Protein 4Z9E (pdb70)

Sequence (340 aa):
NIIFVGKKPTMNYVLAVVTQFNNNANKIIIKARGKTISKAVDVAEITRHKFIPDAKYEEIRLDTETLQGERGSSNVSSIEITLSRNIIFVGKKPTMNYVLAVVTQFNNNANKIIIKARGKTISKAVDVAEITRHKFIPDAKYEEIRLDTETLQGERGSSNVSSIEITLSRNIIFVGKKPTMNYVLAVVTQFNNNANKIIIKARGKTISKAVDVAEITRHKFIPDAKYEEIRLDTETLQGERGSSNVSSIEITLSRNIIFVGKKPTMNYVLAVVTQFNNNANKIIIKARGKTISKAVDVAEITRHKFIPDAKYEEIRLDTETLQGERGSSNVSSIEITLSR

B-factor: mean 61.55, std 16.41, range [33.67, 123.19]

CATH classification: 3.30.110.20

Radius of gyration: 23.48 Å; Cα contacts (8 Å, |Δi|>4): 668; chains: 4; bounding box: 51×62×62 Å

Secondary structure (DSSP, 8-state):
-EEE--SS-HHHHHHHHHHHHTTT-SEEEEEEEGGGHHHHHHHHHHIIIII-TT-EEEEEEEEEE----STT---EEEEEEEEE-/-EEE--SS-HHHHHHHHHHHHHTT-SEEEEEEEGGGHHHHHHHHHHIIIII-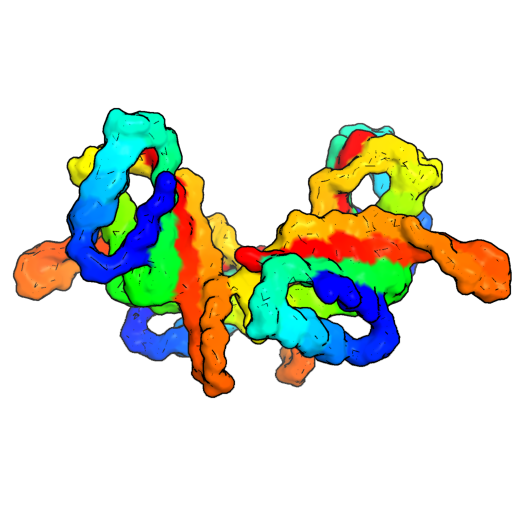TT-EEEEEEEEEEEEE-SSSEEEEEEEEEEEE-/-EEE--SS-HHHHHHHHHHHHHTT-SEEEEEEEGGGHHHHHHHHHHIIIII-TT-EEEEEEEEEEEEE-SSSEEEEEEEEEEEE-/-EEE--SS-HHHHHHHHHHHHHTT-SEEEEEEEGGGHHHHHHHHHHIIIII-TT-EEEEEEEEEE-----TT---EEEEEEEEE-

Structure (mmCIF, N/CA/C/O backbone):
data_4Z9E
#
_entry.id   4Z9E
#
_cell.length_a   80.263
_cell.length_b   84.248
_cell.length_c   84.333
_cell.angle_alpha   90.00
_cell.angle_beta   90.00
_cell.angle_gamma   90.00
#
_symmetry.space_group_name_H-M   'P 21 21 21'
#
loop_
_entity.id
_entity.type
_entity.pdbx_description
1 polymer 'DNA/RNA-binding protein Alba'
2 water water
#
loop_
_atom_site.group_PDB
_atom_site.id
_atom_site.type_symbol
_atom_site.label_atom_id
_atom_site.label_alt_id
_atom_site.label_comp_id
_atom_site.label_asym_id
_atom_site.label_entity_id
_atom_site.label_seq_id
_atom_site.pdbx_PDB_ins_code
_atom_site.Cartn_x
_atom_site.Cartn_y
_atom_site.Cartn_z
_atom_site.occupancy
_atom_site.B_iso_or_equiv
_atom_site.auth_seq_id
_atom_site.auth_comp_id
_atom_site.auth_asym_id
_atom_site.auth_atom_id
_atom_site.pdbx_PDB_model_num
ATOM 1 N N . ASN A 1 5 ? -38.008 9.017 -16.265 1.00 92.65 5 ASN A N 1
ATOM 2 C CA . ASN A 1 5 ? -36.595 9.552 -16.303 1.00 100.09 5 ASN A CA 1
ATOM 3 C C . ASN A 1 5 ? -35.686 8.930 -15.207 1.00 95.40 5 ASN A C 1
ATOM 4 O O . ASN A 1 5 ? -34.503 9.313 -15.010 1.00 80.51 5 ASN A O 1
ATOM 9 N N . ILE A 1 6 ? -36.260 7.952 -14.510 1.00 81.96 6 ILE A N 1
ATOM 10 C CA . ILE A 1 6 ? -35.583 7.290 -13.423 1.00 72.90 6 ILE A CA 1
ATOM 11 C C . ILE A 1 6 ? -35.335 5.834 -13.781 1.00 75.12 6 ILE A C 1
ATOM 12 O O . ILE A 1 6 ? -36.228 5.134 -14.261 1.00 77.13 6 ILE A O 1
ATOM 17 N N . ILE A 1 7 ? -34.100 5.394 -13.563 1.00 68.25 7 ILE A N 1
ATOM 18 C CA . ILE A 1 7 ? -33.719 4.031 -13.865 1.00 60.26 7 ILE A CA 1
ATOM 19 C C . ILE A 1 7 ? -33.475 3.274 -12.560 1.00 59.90 7 ILE A C 1
ATOM 20 O O . ILE A 1 7 ? -32.506 3.542 -11.846 1.00 56.48 7 ILE A O 1
ATOM 25 N N . PHE A 1 8 ? -34.390 2.359 -12.233 1.00 55.04 8 PHE A N 1
ATOM 26 C CA . PHE A 1 8 ? -34.229 1.511 -11.061 1.00 55.18 8 PHE A CA 1
ATOM 27 C C . PHE A 1 8 ? -33.347 0.334 -11.411 1.00 58.39 8 PHE A C 1
ATOM 28 O O . PHE A 1 8 ? -33.746 -0.545 -12.172 1.00 60.54 8 PHE A O 1
ATOM 36 N N . VAL A 1 9 ? -32.148 0.300 -10.842 1.00 54.41 9 VAL A N 1
ATOM 37 C CA . VAL A 1 9 ? -31.223 -0.746 -11.202 1.00 51.08 9 VAL A CA 1
ATOM 38 C C . VAL A 1 9 ? -31.511 -1.966 -10.376 1.00 53.73 9 VAL A C 1
ATOM 39 O O . VAL A 1 9 ? -31.407 -1.918 -9.173 1.00 56.81 9 VAL A O 1
ATOM 43 N N . GLY A 1 10 ? -31.872 -3.058 -11.047 1.00 63.88 10 GLY A N 1
ATOM 44 C CA . GLY A 1 10 ? -32.168 -4.333 -10.394 1.00 59.05 10 GLY A CA 1
ATOM 45 C C . GLY A 1 10 ? -31.314 -5.495 -10.885 1.00 67.62 10 GLY A C 1
ATOM 46 O O . GLY A 1 10 ? -30.075 -5.389 -10.979 1.00 61.01 10 GLY A O 1
ATOM 47 N N . LYS A 1 11 ? -31.975 -6.606 -11.213 1.00 67.50 11 LYS A N 1
ATOM 48 C CA . LYS A 1 11 ? -31.267 -7.876 -11.415 1.00 68.37 11 LYS A CA 1
ATOM 49 C C . LYS A 1 11 ? -30.817 -8.193 -12.847 1.00 63.95 11 LYS A C 1
ATOM 50 O O . LYS A 1 11 ? -30.002 -9.096 -13.029 1.00 64.04 11 LYS A O 1
ATOM 56 N N . LYS A 1 12 ? -31.334 -7.461 -13.843 1.00 58.86 12 LYS A N 1
ATOM 57 C CA . LYS A 1 12 ? -30.911 -7.630 -15.249 1.00 61.69 12 LYS A CA 1
ATOM 58 C C . LYS A 1 12 ? -29.397 -7.389 -15.475 1.00 61.77 12 LYS A C 1
ATOM 59 O O . LYS A 1 12 ? -28.733 -6.759 -14.652 1.00 63.92 12 LYS A O 1
ATOM 65 N N . PRO A 1 13 ? -28.833 -7.922 -16.571 1.00 60.78 13 PRO A N 1
ATOM 66 C CA . PRO A 1 13 ? -27.434 -7.596 -16.841 1.00 58.79 13 PRO A CA 1
ATOM 67 C C . PRO A 1 13 ? -27.174 -6.104 -16.983 1.00 54.56 13 PRO A C 1
ATOM 68 O O . PRO A 1 13 ? -28.011 -5.358 -17.495 1.00 52.92 13 PRO A O 1
ATOM 72 N N . THR A 1 14 ? -26.007 -5.702 -16.498 1.00 49.10 14 THR A N 1
ATOM 73 C CA . THR A 1 14 ? -25.645 -4.311 -16.331 1.00 49.63 14 THR A CA 1
ATOM 74 C C . THR A 1 14 ? -25.879 -3.465 -17.594 1.00 49.83 14 THR A C 1
ATOM 75 O O . THR A 1 14 ? -26.350 -2.303 -17.504 1.00 46.42 14 THR A O 1
ATOM 79 N N . MET A 1 15 ? -25.580 -4.051 -18.757 1.00 47.87 15 MET A N 1
ATOM 80 C CA . MET A 1 15 ? -25.629 -3.311 -20.012 1.00 47.61 15 MET A CA 1
ATOM 81 C C . MET A 1 15 ? -27.049 -2.891 -20.380 1.00 49.02 15 MET A C 1
ATOM 82 O O . MET A 1 15 ? -27.225 -1.867 -21.024 1.00 50.64 15 MET A O 1
ATOM 87 N N . ASN A 1 16 ? -28.055 -3.651 -19.949 1.00 44.58 16 ASN A N 1
ATOM 88 C CA . ASN A 1 16 ? -29.450 -3.191 -20.083 1.00 52.67 16 ASN A CA 1
ATOM 89 C C . ASN A 1 16 ? -29.648 -1.814 -19.515 1.00 50.01 16 ASN A C 1
ATOM 90 O O . ASN A 1 16 ? -30.278 -0.955 -20.135 1.00 53.37 16 ASN A O 1
ATOM 95 N N . TYR A 1 17 ? -29.089 -1.603 -18.328 1.00 49.76 17 TYR A N 1
ATOM 96 C CA . TYR A 1 17 ? -29.266 -0.338 -17.655 1.00 48.56 17 TYR A CA 1
ATOM 97 C C . TYR A 1 17 ? -28.444 0.744 -18.324 1.00 49.04 17 TYR A C 1
ATOM 98 O O . TYR A 1 17 ? -28.880 1.888 -18.409 1.00 47.97 17 TYR A O 1
ATOM 107 N N . VAL A 1 18 ? -27.268 0.378 -18.838 1.00 52.29 18 VAL A N 1
ATOM 108 C CA . VAL A 1 18 ? -26.437 1.341 -19.548 1.00 48.11 18 VAL A CA 1
ATOM 109 C C . VAL A 1 18 ? -27.185 1.791 -20.808 1.00 51.37 18 VAL A C 1
ATOM 110 O O . VAL A 1 18 ? -27.177 2.973 -21.174 1.00 50.77 18 VAL A O 1
ATOM 114 N N . LEU A 1 19 ? -27.860 0.839 -21.447 1.00 52.19 19 LEU A N 1
ATOM 115 C CA . LEU A 1 19 ? -28.656 1.105 -22.635 1.00 50.63 19 LEU A CA 1
ATOM 116 C C . LEU A 1 19 ? -29.818 2.048 -22.345 1.00 54.01 19 LEU A C 1
ATOM 117 O O . LEU A 1 19 ? -30.045 3.015 -23.094 1.00 55.36 19 LEU A O 1
ATOM 122 N N . ALA A 1 20 ? -30.546 1.769 -21.263 1.00 49.55 20 ALA A N 1
ATOM 123 C CA . ALA A 1 20 ? -31.636 2.623 -20.817 1.00 46.39 20 ALA A CA 1
ATOM 124 C C . ALA A 1 20 ? -31.192 4.070 -20.621 1.00 51.83 20 ALA A C 1
ATOM 125 O O . ALA A 1 20 ? -31.901 5.009 -20.984 1.00 54.53 20 ALA A O 1
ATOM 127 N N . VAL A 1 21 ? -29.996 4.240 -20.061 1.00 55.64 21 VAL A N 1
ATOM 128 C CA . VAL A 1 21 ? -29.406 5.555 -19.821 1.00 49.39 21 VAL A CA 1
ATOM 129 C C . VAL A 1 21 ? -29.099 6.217 -21.160 1.00 54.42 21 VAL A C 1
ATOM 130 O O . VAL A 1 21 ? -29.483 7.366 -21.389 1.00 57.41 21 VAL A O 1
ATOM 134 N N . VAL A 1 22 ? -28.419 5.495 -22.055 1.00 59.80 22 VAL A N 1
ATOM 135 C CA . VAL A 1 22 ? -28.034 6.080 -23.345 1.00 58.05 22 VAL A CA 1
ATOM 136 C C . VAL A 1 22 ? -29.273 6.445 -24.168 1.00 54.77 22 VAL A C 1
ATOM 137 O O . VAL A 1 22 ? -29.410 7.566 -24.637 1.00 58.67 22 VAL A O 1
ATOM 141 N N . THR A 1 23 ? -30.183 5.497 -24.317 1.00 56.24 23 THR A N 1
ATOM 142 C CA . THR A 1 23 ? -31.464 5.762 -24.977 1.00 60.27 23 THR A CA 1
ATOM 143 C C . THR A 1 23 ? -32.075 7.089 -24.566 1.00 62.60 23 THR A C 1
ATOM 144 O O . THR A 1 23 ? -32.463 7.899 -25.412 1.00 66.32 23 THR A O 1
ATOM 148 N N . GLN A 1 24 ? -32.154 7.308 -23.260 1.00 63.99 24 GLN A N 1
ATOM 149 C CA . GLN A 1 24 ? -32.829 8.479 -22.747 1.00 64.58 24 GLN A CA 1
ATOM 150 C C . GLN A 1 24 ? -32.080 9.775 -22.973 1.00 64.44 24 GLN A C 1
ATOM 151 O O . GLN A 1 24 ? -32.712 10.801 -23.183 1.00 68.91 24 GLN A O 1
ATOM 157 N N . PHE A 1 25 ? -30.745 9.732 -22.972 1.00 67.28 25 PHE A N 1
ATOM 158 C CA . PHE A 1 25 ? -29.949 10.904 -23.374 1.00 67.10 25 PHE A CA 1
ATOM 159 C C . PHE A 1 25 ? -30.145 11.287 -24.848 1.00 69.44 25 PHE A C 1
ATOM 160 O O . PHE A 1 25 ? -30.095 12.462 -25.207 1.00 73.97 25 PHE A O 1
ATOM 168 N N . ASN A 1 26 ? -30.340 10.289 -25.701 1.00 68.10 26 ASN A N 1
ATOM 169 C CA . ASN A 1 26 ? -30.554 10.533 -27.128 1.00 77.64 26 ASN A CA 1
ATOM 170 C C . ASN A 1 26 ? -32.012 10.841 -27.510 1.00 76.56 26 ASN A C 1
ATOM 171 O O . ASN A 1 26 ? -32.356 10.875 -28.685 1.00 82.38 26 ASN A O 1
ATOM 176 N N . ASN A 1 27 ? -32.863 11.017 -26.503 1.00 80.55 27 ASN A N 1
ATOM 177 C CA . ASN A 1 27 ? -34.193 11.597 -26.663 1.00 77.05 27 ASN A CA 1
ATOM 178 C C . ASN A 1 27 ? -34.201 12.878 -25.876 1.00 83.47 27 ASN A C 1
ATOM 179 O O . ASN A 1 27 ? -35.238 13.287 -25.346 1.00 82.40 27 ASN A O 1
ATOM 184 N N . ASN A 1 28 ? -33.006 13.467 -25.777 1.00 87.65 28 ASN A N 1
ATOM 185 C CA . ASN A 1 28 ? -32.740 14.717 -25.060 1.00 92.12 28 ASN A CA 1
ATOM 186 C C . ASN A 1 28 ? -33.502 14.958 -23.732 1.00 96.03 28 ASN A C 1
ATOM 187 O O . ASN A 1 28 ? -34.197 15.968 -23.555 1.00 96.42 28 ASN A O 1
ATOM 192 N N . ALA A 1 29 ? -33.380 13.999 -22.812 1.00 89.25 29 ALA A N 1
ATOM 193 C CA . ALA A 1 29 ? -33.500 14.316 -21.396 1.00 78.95 29 ALA A CA 1
ATOM 194 C C . ALA A 1 29 ? -32.197 15.030 -21.046 1.00 74.62 29 ALA A C 1
ATOM 195 O O . ALA A 1 29 ? -31.142 14.724 -21.619 1.00 69.48 29 ALA A O 1
ATOM 197 N N . ASN A 1 30 ? -32.256 15.997 -20.140 1.00 73.77 30 ASN A N 1
ATOM 198 C CA . ASN A 1 30 ? -31.027 16.671 -19.737 1.00 77.84 30 ASN A CA 1
ATOM 199 C C . ASN A 1 30 ? -30.389 16.025 -18.493 1.00 72.24 30 ASN A C 1
ATOM 200 O O . ASN A 1 30 ? -29.170 16.038 -18.357 1.00 66.82 30 ASN A O 1
ATOM 205 N N . LYS A 1 31 ? -31.236 15.441 -17.633 1.00 73.32 31 LYS A N 1
ATOM 206 C CA . LYS A 1 31 ? -30.859 14.753 -16.393 1.00 69.09 31 LYS A CA 1
ATOM 207 C C . LYS A 1 31 ? -31.320 13.303 -16.437 1.00 70.49 31 LYS A C 1
ATOM 208 O O . LYS A 1 31 ? -32.431 13.025 -16.875 1.00 78.19 31 LYS A O 1
ATOM 214 N N . ILE A 1 32 ? -30.477 12.385 -15.970 1.00 67.46 32 ILE A N 1
ATOM 215 C CA . ILE A 1 32 ? -30.902 11.017 -15.688 1.00 63.01 32 ILE A CA 1
ATOM 216 C C . ILE A 1 32 ? -30.558 10.650 -14.241 1.00 62.82 32 ILE A C 1
ATOM 217 O O . ILE A 1 32 ? -29.494 11.030 -13.729 1.00 54.82 32 ILE A O 1
ATOM 222 N N . ILE A 1 33 ? -31.499 9.953 -13.597 1.00 57.48 33 ILE A N 1
ATOM 223 C CA . ILE A 1 33 ? -31.371 9.476 -12.240 1.00 55.65 33 ILE A CA 1
ATOM 224 C C . ILE A 1 33 ? -31.225 7.963 -12.238 1.00 56.79 33 ILE A C 1
ATOM 225 O O . ILE A 1 33 ? -32.108 7.239 -12.704 1.00 58.07 33 ILE A O 1
ATOM 230 N N . ILE A 1 34 ? -30.139 7.480 -11.659 1.00 53.78 34 ILE A N 1
ATOM 231 C CA . ILE A 1 34 ? -29.990 6.056 -11.435 1.00 53.79 34 ILE A CA 1
ATOM 232 C C . ILE A 1 34 ? -30.183 5.786 -9.941 1.00 55.11 34 ILE A C 1
ATOM 233 O O . ILE A 1 34 ? -29.583 6.465 -9.100 1.00 57.91 34 ILE A O 1
ATOM 238 N N . LYS A 1 35 ? -30.987 4.780 -9.620 1.00 52.10 35 LYS A N 1
ATOM 239 C CA . LYS A 1 35 ? -31.373 4.486 -8.243 1.00 52.07 35 LYS A CA 1
ATOM 240 C C . LYS A 1 35 ? -31.231 3.001 -7.951 1.00 49.21 35 LYS A C 1
ATOM 241 O O . LYS A 1 35 ? -31.645 2.181 -8.749 1.00 51.73 35 LYS A O 1
ATOM 247 N N . ALA A 1 36 ? -30.640 2.658 -6.805 1.00 48.23 36 ALA A N 1
ATOM 248 C CA . ALA A 1 36 ? -30.511 1.273 -6.380 1.00 43.98 36 ALA A CA 1
ATOM 249 C C . ALA A 1 36 ? -30.482 1.142 -4.853 1.00 46.21 36 ALA A C 1
ATOM 250 O O . ALA A 1 36 ? -30.166 2.101 -4.154 1.00 45.59 36 ALA A O 1
ATOM 252 N N . ARG A 1 37 ? -30.747 -0.066 -4.357 1.00 44.44 37 ARG A N 1
ATOM 253 C CA . ARG A 1 37 ? -30.811 -0.371 -2.940 1.00 47.15 37 ARG A CA 1
ATOM 254 C C . ARG A 1 37 ? -30.014 -1.635 -2.639 1.00 44.28 37 ARG A C 1
ATOM 255 O O . ARG A 1 37 ? -29.963 -2.563 -3.455 1.00 39.46 37 ARG A O 1
ATOM 263 N N . GLY A 1 38 ? -29.445 -1.689 -1.435 1.00 44.98 38 GLY A N 1
ATOM 264 C CA . GLY A 1 38 ? -28.779 -2.886 -0.952 1.00 45.39 38 GLY A CA 1
ATOM 265 C C . GLY A 1 38 ? -27.563 -3.287 -1.774 1.00 45.40 38 GLY A C 1
ATOM 266 O O . GLY A 1 38 ? -26.738 -2.460 -2.117 1.00 43.94 38 GLY A O 1
ATOM 267 N N . LYS A 1 39 ? -27.468 -4.576 -2.065 1.00 48.92 39 LYS A N 1
ATOM 268 C CA . LYS A 1 39 ? -26.376 -5.152 -2.814 1.00 51.12 39 LYS A CA 1
ATOM 269 C C . LYS A 1 39 ? -26.153 -4.447 -4.152 1.00 51.64 39 LYS A C 1
ATOM 270 O O . LYS A 1 39 ? -25.007 -4.168 -4.517 1.00 52.82 39 LYS A O 1
ATOM 276 N N . THR A 1 40 ? -27.234 -4.090 -4.840 1.00 49.56 40 THR A N 1
ATOM 277 C CA . THR A 1 40 ? -27.132 -3.550 -6.191 1.00 51.87 40 THR A CA 1
ATOM 278 C C . THR A 1 40 ? -26.595 -2.123 -6.287 1.00 50.64 40 THR A C 1
ATOM 279 O O . THR A 1 40 ? -26.361 -1.616 -7.388 1.00 51.79 40 THR A O 1
ATOM 283 N N . ILE A 1 41 ? -26.379 -1.475 -5.145 1.00 50.96 41 ILE A N 1
ATOM 284 C CA . ILE A 1 41 ? -25.628 -0.215 -5.118 1.00 45.40 41 ILE A CA 1
ATOM 285 C C . ILE A 1 41 ? -24.284 -0.326 -5.875 1.00 49.14 41 ILE A C 1
ATOM 286 O O . ILE A 1 41 ? -23.881 0.613 -6.576 1.00 52.50 41 ILE A O 1
ATOM 291 N N . SER A 1 42 ? -23.616 -1.475 -5.770 1.00 44.79 42 SER A N 1
ATOM 292 C CA . SER A 1 42 ? -22.427 -1.742 -6.569 1.00 47.77 42 SER A CA 1
ATOM 293 C C . SER A 1 42 ? -22.708 -1.657 -8.061 1.00 48.56 42 SER A C 1
ATOM 294 O O . SER A 1 42 ? -21.948 -1.065 -8.832 1.00 49.56 42 SER A O 1
ATOM 297 N N . LYS A 1 43 ? -23.782 -2.306 -8.472 1.00 46.74 43 LYS A N 1
ATOM 298 C CA . LYS A 1 43 ? -24.131 -2.345 -9.871 1.00 49.93 43 LYS A CA 1
ATOM 299 C C . LYS A 1 43 ? -24.548 -0.959 -10.398 1.00 49.62 43 LYS A C 1
ATOM 300 O O . LYS A 1 43 ? -24.225 -0.608 -11.527 1.00 49.78 43 LYS A O 1
ATOM 306 N N . ALA A 1 44 ? -25.258 -0.170 -9.598 1.00 46.47 44 ALA A N 1
ATOM 307 C CA . ALA A 1 44 ? -25.617 1.179 -10.024 1.00 43.20 44 ALA A CA 1
ATOM 308 C C . ALA A 1 44 ? -24.368 2.011 -10.318 1.00 41.00 44 ALA A C 1
ATOM 309 O O . ALA A 1 44 ? -24.341 2.770 -11.280 1.00 42.62 44 ALA A O 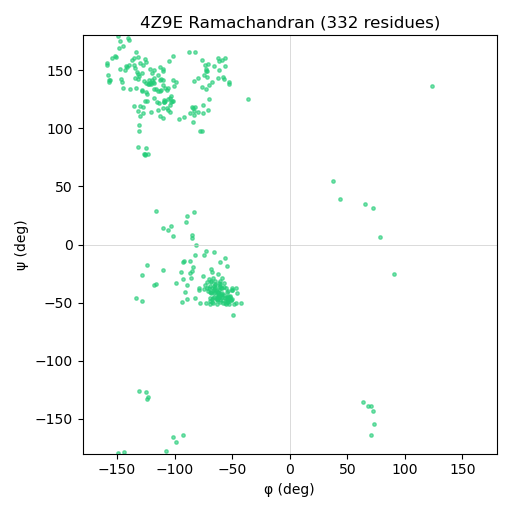1
ATOM 311 N N . VAL A 1 45 ? -23.357 1.902 -9.467 1.00 43.04 45 VAL A N 1
ATOM 312 C CA . VAL A 1 45 ? -22.077 2.595 -9.688 1.00 42.26 45 VAL A CA 1
ATOM 313 C C . VAL A 1 45 ? -21.430 2.130 -10.987 1.00 40.19 45 VAL A C 1
ATOM 314 O O . VAL A 1 45 ? -21.047 2.965 -11.801 1.00 44.78 45 VAL A O 1
ATOM 318 N N . ASP A 1 46 ? -21.338 0.816 -11.192 1.00 38.86 46 ASP A N 1
ATOM 319 C CA . ASP A 1 46 ? -20.928 0.255 -12.492 1.00 44.54 46 ASP A CA 1
ATOM 320 C C . ASP A 1 46 ? -21.670 0.866 -13.694 1.00 47.10 46 ASP A C 1
ATOM 321 O O . ASP A 1 46 ? -21.025 1.285 -14.679 1.00 50.33 46 ASP A O 1
ATOM 326 N N . VAL A 1 47 ? -23.010 0.893 -13.632 1.00 45.09 47 VAL A N 1
ATOM 327 C CA . VAL A 1 47 ? -23.815 1.416 -14.727 1.00 43.24 47 VAL A CA 1
ATOM 328 C C . VAL A 1 47 ? -23.368 2.813 -15.075 1.00 43.62 47 VAL A C 1
ATOM 329 O O . VAL A 1 47 ? -23.126 3.108 -16.233 1.00 50.69 47 VAL A O 1
ATOM 333 N N . ALA A 1 48 ? -23.233 3.663 -14.070 1.00 45.36 48 ALA A N 1
ATOM 334 C CA . ALA A 1 48 ? -22.815 5.047 -14.306 1.00 49.09 48 ALA A CA 1
ATOM 335 C C . ALA A 1 48 ? -21.382 5.158 -14.773 1.00 50.27 48 ALA A C 1
ATOM 336 O O . ALA A 1 48 ? -21.049 6.078 -15.503 1.00 54.05 48 ALA A O 1
ATOM 338 N N . GLU A 1 49 ? -20.520 4.263 -14.324 1.00 47.51 49 GLU A N 1
ATOM 339 C CA . GLU A 1 49 ? -19.119 4.382 -14.697 1.00 52.59 49 GLU A CA 1
ATOM 340 C C . GLU A 1 49 ? -18.860 3.873 -16.113 1.00 53.31 49 GLU A C 1
ATOM 341 O O . GLU A 1 49 ? -18.087 4.461 -16.860 1.00 52.66 49 GLU A O 1
ATOM 347 N N . ILE A 1 50 ? -19.544 2.806 -16.491 1.00 50.20 50 ILE A N 1
ATOM 348 C CA . ILE A 1 50 ? -19.434 2.294 -17.848 1.00 53.75 50 ILE A CA 1
ATOM 349 C C . ILE A 1 50 ? -19.957 3.333 -18.822 1.00 53.40 50 ILE A C 1
ATOM 350 O O . ILE A 1 50 ? -19.338 3.620 -19.860 1.00 52.94 50 ILE A O 1
ATOM 355 N N . THR A 1 51 ? -21.095 3.902 -18.460 1.00 47.83 51 THR A N 1
ATOM 356 C CA . THR A 1 51 ? -21.741 4.893 -19.288 1.00 52.39 51 THR A CA 1
ATOM 357 C C . THR A 1 51 ? -20.785 6.030 -19.626 1.00 51.96 51 THR A C 1
ATOM 358 O O . THR A 1 51 ? -20.657 6.415 -20.770 1.00 58.25 51 THR A O 1
ATOM 362 N N . ARG A 1 52 ? -20.117 6.580 -18.632 1.00 57.20 52 ARG A N 1
ATOM 363 C CA . ARG A 1 52 ? -19.270 7.747 -18.890 1.00 60.72 52 ARG A CA 1
ATOM 364 C C . ARG A 1 52 ? -17.873 7.414 -19.432 1.00 55.20 52 ARG A C 1
ATOM 365 O O . ARG A 1 52 ? -17.138 8.298 -19.847 1.00 59.94 52 ARG A O 1
ATOM 373 N N . HIS A 1 53 ? -17.520 6.140 -19.434 1.00 56.94 53 HIS A N 1
ATOM 374 C CA . HIS A 1 53 ? -16.253 5.721 -19.996 1.00 68.38 53 HIS A CA 1
ATOM 375 C C . HIS A 1 53 ? -16.380 5.312 -21.435 1.00 70.71 53 HIS A C 1
ATOM 376 O O . HIS A 1 53 ? -15.640 5.761 -22.294 1.00 79.41 53 HIS A O 1
ATOM 383 N N . LYS A 1 54 ? -17.337 4.461 -21.735 1.00 74.19 54 LYS A N 1
ATOM 384 C CA . LYS A 1 54 ? -17.405 3.984 -23.082 1.00 71.16 54 LYS A CA 1
ATOM 385 C C . LYS A 1 54 ? -18.428 4.713 -23.924 1.00 65.73 54 LYS A C 1
ATOM 386 O O . LYS A 1 54 ? -18.182 4.914 -25.102 1.00 74.76 54 LYS A O 1
ATOM 392 N N . PHE A 1 55 ? -19.539 5.151 -23.333 1.00 61.08 55 PHE A N 1
ATOM 393 C CA . PHE A 1 55 ? -20.721 5.474 -24.145 1.00 56.00 55 PHE A CA 1
ATOM 394 C C . PHE A 1 55 ? -21.258 6.903 -24.196 1.00 55.41 55 PHE A C 1
ATOM 395 O O . PHE A 1 55 ? -21.756 7.305 -25.218 1.00 62.37 55 PHE A O 1
ATOM 403 N N . ILE A 1 56 ? -21.178 7.668 -23.119 1.00 59.00 56 ILE A N 1
ATOM 404 C CA . ILE A 1 56 ? -21.490 9.091 -23.187 1.00 54.63 56 ILE A CA 1
ATOM 405 C C . ILE A 1 56 ? -20.277 9.811 -22.604 1.00 57.57 56 ILE A C 1
ATOM 406 O O . ILE A 1 56 ? -20.309 10.234 -21.467 1.00 61.83 56 ILE A O 1
ATOM 411 N N . PRO A 1 57 ? -19.190 9.942 -23.386 1.00 60.37 57 PRO A N 1
ATOM 412 C CA . PRO A 1 57 ? -17.901 10.434 -22.855 1.00 62.73 57 PRO A CA 1
ATOM 413 C C . PRO A 1 57 ? -17.959 11.775 -22.135 1.00 58.80 57 PRO A C 1
ATOM 414 O O . PRO A 1 57 ? -17.048 12.104 -21.377 1.00 71.07 57 PRO A O 1
ATOM 418 N N . ASP A 1 58 ? -19.024 12.524 -22.373 1.00 57.66 58 ASP A N 1
ATOM 419 C CA . ASP A 1 58 ? -19.253 13.846 -21.788 1.00 64.89 58 ASP A CA 1
ATOM 420 C C . ASP A 1 58 ? -20.241 13.865 -20.590 1.00 69.88 58 ASP A C 1
ATOM 421 O O . ASP A 1 58 ? -20.644 14.939 -20.135 1.00 69.36 58 ASP A O 1
ATOM 426 N N . ALA A 1 59 ? -20.665 12.701 -20.100 1.00 64.81 59 ALA A N 1
ATOM 427 C CA . ALA A 1 59 ? -21.540 12.658 -18.927 1.00 64.08 59 ALA A CA 1
ATOM 428 C C . ALA A 1 59 ? -20.785 13.064 -17.659 1.00 62.20 59 ALA A C 1
ATOM 429 O O . ALA A 1 59 ? -19.644 12.657 -17.440 1.00 62.57 59 ALA A O 1
ATOM 431 N N . LYS A 1 60 ? -21.427 13.871 -16.830 1.00 63.21 60 LYS A N 1
ATOM 432 C CA . LYS A 1 60 ? -20.844 14.287 -15.558 1.00 65.24 60 LYS A CA 1
ATOM 433 C C . LYS A 1 60 ? -21.778 13.955 -14.378 1.00 64.88 60 LYS A C 1
ATOM 434 O O . LYS A 1 60 ? -23.010 13.782 -14.552 1.00 60.82 60 LYS A O 1
ATOM 440 N N . TYR A 1 61 ? -21.197 13.849 -13.182 1.00 58.65 61 TYR A N 1
ATOM 441 C CA . TYR A 1 61 ? -22.009 13.611 -11.988 1.00 57.41 61 TYR A CA 1
ATOM 442 C C . TYR A 1 61 ? -22.622 14.927 -11.533 1.00 56.79 61 TYR A C 1
ATOM 443 O O . TYR A 1 61 ? -21.905 15.835 -11.156 1.00 56.88 61 TYR A O 1
ATOM 452 N N . GLU A 1 62 ? -23.939 15.057 -11.600 1.00 59.53 62 GLU A N 1
ATOM 453 C CA . GLU A 1 62 ? -24.555 16.273 -11.059 1.00 65.41 62 GLU A CA 1
ATOM 454 C C . GLU A 1 62 ? -24.631 16.204 -9.546 1.00 61.78 62 GLU A C 1
ATOM 455 O O . GLU A 1 62 ? -24.227 17.137 -8.869 1.00 63.30 62 GLU A O 1
ATOM 461 N N . GLU A 1 63 ? -25.160 15.098 -9.028 1.00 63.28 63 GLU A N 1
ATOM 462 C CA . GLU A 1 63 ? -25.125 14.797 -7.590 1.00 60.58 63 GLU A CA 1
ATOM 463 C C . GLU A 1 63 ? -25.298 13.300 -7.249 1.00 57.87 63 GLU A C 1
ATOM 464 O O . GLU A 1 63 ? -25.888 12.506 -8.012 1.00 53.11 63 GLU A O 1
ATOM 470 N N . ILE A 1 64 ? -24.762 12.927 -6.093 1.00 52.62 64 ILE A N 1
ATOM 471 C CA . ILE A 1 64 ? -24.905 11.589 -5.562 1.00 51.02 64 ILE A CA 1
ATOM 472 C C . ILE A 1 64 ? -25.513 11.692 -4.162 1.00 54.29 64 ILE A C 1
ATOM 473 O O . ILE A 1 64 ? -24.966 12.387 -3.311 1.00 53.29 64 ILE A O 1
ATOM 478 N N . ARG A 1 65 ? -26.650 11.033 -3.932 1.00 54.60 65 ARG A N 1
ATOM 479 C CA . ARG A 1 65 ? -27.261 10.995 -2.595 1.00 51.14 65 ARG A CA 1
ATOM 480 C C . ARG A 1 65 ? -27.226 9.595 -2.000 1.00 52.30 65 ARG A C 1
ATOM 481 O O . ARG A 1 65 ? -27.594 8.603 -2.665 1.00 51.96 65 ARG A O 1
ATOM 489 N N . LEU A 1 66 ? -26.785 9.501 -0.751 1.00 46.56 66 LEU A N 1
ATOM 490 C CA . LEU A 1 66 ? -26.884 8.255 -0.022 1.00 47.29 66 LEU A CA 1
ATOM 491 C C . LEU A 1 66 ? -27.947 8.374 1.063 1.00 50.90 66 LEU A C 1
ATOM 492 O O . LEU A 1 66 ? -27.973 9.373 1.768 1.00 57.03 66 LEU A O 1
ATOM 497 N N . ASP A 1 67 ? -28.816 7.365 1.183 1.00 51.03 67 ASP A N 1
ATOM 498 C CA . ASP A 1 67 ? -29.862 7.331 2.221 1.00 57.11 67 ASP A CA 1
ATOM 499 C C . ASP A 1 67 ? -30.042 5.933 2.790 1.00 55.11 67 ASP A C 1
ATOM 500 O O . ASP A 1 67 ? -29.403 4.969 2.360 1.00 51.80 67 ASP A O 1
ATOM 505 N N . THR A 1 68 ? -30.936 5.847 3.764 1.00 55.37 68 THR A N 1
ATOM 506 C CA . THR A 1 68 ? -31.429 4.581 4.286 1.00 55.54 68 THR A CA 1
ATOM 507 C C . THR A 1 68 ? -32.947 4.554 4.106 1.00 56.11 68 THR A C 1
ATOM 508 O O . THR A 1 68 ? -33.625 5.554 4.299 1.00 57.50 68 THR A O 1
ATOM 512 N N . GLU A 1 69 ? -33.469 3.410 3.706 1.00 60.74 69 GLU A N 1
ATOM 513 C CA . GLU A 1 69 ? -34.902 3.255 3.513 1.00 64.07 69 GLU A CA 1
ATOM 514 C C . GLU A 1 69 ? -35.427 2.199 4.470 1.00 62.30 69 GLU A C 1
ATOM 515 O O . GLU A 1 69 ? -34.773 1.184 4.699 1.00 57.53 69 GLU A O 1
ATOM 521 N N . THR A 1 70 ? -36.593 2.465 5.052 1.00 71.84 70 THR A N 1
ATOM 522 C CA . THR A 1 70 ? -37.160 1.597 6.102 1.00 78.12 70 THR A CA 1
ATOM 523 C C . THR A 1 70 ? -37.896 0.422 5.483 1.00 75.92 70 THR A C 1
ATOM 524 O O . THR A 1 70 ? -38.564 0.580 4.457 1.00 70.64 70 THR A O 1
ATOM 528 N N . LEU A 1 71 ? -37.756 -0.749 6.107 1.00 83.11 71 LEU A N 1
ATOM 529 C CA . LEU A 1 71 ? -38.430 -1.977 5.648 1.00 88.44 71 LEU A CA 1
ATOM 530 C C . LEU A 1 71 ? -39.417 -2.555 6.672 1.00 88.57 71 LEU A C 1
ATOM 531 O O . LEU A 1 71 ? -39.180 -2.492 7.878 1.00 88.30 71 LEU A O 1
ATOM 536 N N . GLN A 1 72 ? -40.529 -3.105 6.189 1.00 97.50 72 GLN A N 1
ATOM 537 C CA . GLN A 1 72 ? -41.467 -3.817 7.069 1.00 99.30 72 GLN A CA 1
ATOM 538 C C . GLN A 1 72 ? -40.665 -4.876 7.845 1.00 91.76 72 GLN A C 1
ATOM 539 O O . GLN A 1 72 ? -39.762 -5.506 7.305 1.00 84.80 72 GLN A O 1
ATOM 545 N N . GLY A 1 73 ? -40.957 -5.049 9.121 1.00 94.69 73 GLY A N 1
ATOM 546 C CA . GLY A 1 73 ? -40.062 -5.855 9.918 1.00 95.26 73 GLY A CA 1
ATOM 547 C C . GLY A 1 73 ? -40.650 -6.876 10.858 1.00 95.64 73 GLY A C 1
ATOM 548 O O . GLY A 1 73 ? -41.834 -6.843 11.200 1.00 107.80 73 GLY A O 1
ATOM 549 N N . GLU A 1 74 ? -39.794 -7.824 11.224 1.00 101.42 74 GLU A N 1
ATOM 550 C CA . GLU A 1 74 ? -39.948 -8.577 12.464 1.00 105.23 74 GLU A CA 1
ATOM 551 C C . GLU A 1 74 ? -38.858 -7.908 13.298 1.00 100.98 74 GLU A C 1
ATOM 552 O O . GLU A 1 74 ? -37.927 -7.310 12.738 1.00 92.94 74 GLU A O 1
ATOM 558 N N . ARG A 1 75 ? -38.949 -7.984 14.618 1.00 89.40 75 ARG A N 1
ATOM 559 C CA . ARG A 1 75 ? -37.835 -7.495 15.428 1.00 86.27 75 ARG A CA 1
ATOM 560 C C . ARG A 1 75 ? -36.505 -8.136 14.993 1.00 85.03 75 ARG A C 1
ATOM 561 O O . ARG A 1 75 ? -36.446 -9.338 14.712 1.00 80.39 75 ARG A O 1
ATOM 569 N N . GLY A 1 76 ? -35.454 -7.318 14.930 1.00 82.33 76 GLY A N 1
ATOM 570 C CA . GLY A 1 76 ? -34.172 -7.757 14.390 1.00 80.84 76 GLY A CA 1
ATOM 571 C C . GLY A 1 76 ? -33.995 -7.521 12.895 1.00 84.26 76 GLY A C 1
ATOM 572 O O . GLY A 1 76 ? -32.859 -7.409 12.424 1.00 84.44 76 GLY A O 1
ATOM 573 N N . SER A 1 77 ? -35.104 -7.450 12.149 1.00 82.11 77 SER A N 1
ATOM 574 C CA . SER A 1 77 ? -35.084 -7.201 10.695 1.00 78.75 77 SER A CA 1
ATOM 575 C C . SER A 1 77 ? -34.346 -5.897 10.341 1.00 78.30 77 SER A C 1
ATOM 576 O O . SER A 1 77 ? -34.300 -4.961 11.147 1.00 79.59 77 SER A O 1
ATOM 579 N N . SER A 1 78 ? -33.791 -5.834 9.131 1.00 74.81 78 SER A N 1
ATOM 580 C CA . SER A 1 78 ? -32.996 -4.679 8.705 1.00 67.53 78 SER A CA 1
ATOM 581 C C . SER A 1 78 ? -33.731 -3.709 7.804 1.00 69.13 78 SER A C 1
ATOM 582 O O . SER A 1 78 ? -34.772 -4.014 7.199 1.00 71.36 78 SER A O 1
ATOM 585 N N . ASN A 1 79 ? -33.145 -2.525 7.736 1.00 63.52 79 ASN A N 1
ATOM 586 C CA . ASN A 1 79 ? -33.460 -1.532 6.741 1.00 60.95 79 ASN A CA 1
ATOM 587 C C . ASN A 1 79 ? -32.405 -1.619 5.629 1.00 63.44 79 ASN A C 1
ATOM 588 O O . ASN A 1 79 ? -31.565 -2.525 5.625 1.00 58.26 79 ASN A O 1
ATOM 593 N N . VAL A 1 80 ? -32.391 -0.664 4.709 1.00 59.15 80 VAL A N 1
ATOM 594 C CA . VAL A 1 80 ? -31.548 -0.846 3.550 1.00 52.55 80 VAL A CA 1
ATOM 595 C C . VAL A 1 80 ? -30.980 0.461 3.068 1.00 51.39 80 VAL A C 1
ATOM 596 O O . VAL A 1 80 ? -31.682 1.479 3.093 1.00 49.47 80 VAL A O 1
ATOM 600 N N . SER A 1 81 ? -29.699 0.430 2.672 1.00 50.25 81 SER A N 1
ATOM 601 C CA . SER A 1 81 ? -29.014 1.579 2.064 1.00 46.92 81 SER A CA 1
ATOM 602 C C . SER A 1 81 ? -29.498 1.824 0.618 1.00 48.80 81 SER A C 1
ATOM 603 O O . SER A 1 81 ? -29.877 0.900 -0.112 1.00 44.17 81 SER A O 1
ATOM 606 N N . SER A 1 82 ? -29.470 3.079 0.198 1.00 48.73 82 SER A N 1
ATOM 607 C CA . SER A 1 82 ? -29.878 3.413 -1.143 1.00 48.85 82 SER A CA 1
ATOM 608 C C . SER A 1 82 ? -28.978 4.504 -1.743 1.00 49.56 82 SER A C 1
ATOM 609 O O . SER A 1 82 ? -28.390 5.326 -1.012 1.00 47.47 82 SER A O 1
ATOM 612 N N . ILE A 1 83 ? -28.863 4.502 -3.067 1.00 45.78 83 ILE A N 1
ATOM 613 C CA . ILE A 1 83 ? -28.091 5.523 -3.764 1.00 45.79 83 ILE A CA 1
ATOM 614 C C . ILE A 1 83 ? -28.955 6.064 -4.882 1.00 47.22 83 ILE A C 1
ATOM 615 O O . ILE A 1 83 ? -29.763 5.342 -5.464 1.00 45.32 83 ILE A O 1
ATOM 620 N N . GLU A 1 84 ? -28.796 7.357 -5.128 1.00 49.45 84 GLU A N 1
ATOM 621 C CA . GLU A 1 84 ? -29.415 8.037 -6.234 1.00 52.75 84 GLU A CA 1
ATOM 622 C C . GLU A 1 84 ? -28.275 8.798 -6.887 1.00 52.09 84 GLU A C 1
ATOM 623 O O . GLU A 1 84 ? -27.624 9.623 -6.229 1.00 52.06 84 GLU A O 1
ATOM 629 N N . ILE A 1 85 ? -28.003 8.473 -8.156 1.00 53.24 85 ILE A N 1
ATOM 630 C CA . ILE A 1 85 ? -26.953 9.131 -8.962 1.00 53.33 85 ILE A CA 1
ATOM 631 C C . ILE A 1 85 ? -27.584 9.922 -10.113 1.00 56.59 85 ILE A C 1
ATOM 632 O O . ILE A 1 85 ? -28.306 9.359 -10.957 1.00 58.92 85 ILE A O 1
ATOM 637 N N . THR A 1 86 ? -27.306 11.223 -10.142 1.00 56.51 86 THR A N 1
ATOM 638 C CA . THR A 1 86 ? -27.803 12.111 -11.190 1.00 57.57 86 THR A CA 1
ATOM 639 C C . THR A 1 86 ? -26.718 12.389 -12.220 1.00 50.16 86 THR A C 1
ATOM 640 O O . THR A 1 86 ? -25.670 12.905 -11.872 1.00 57.12 86 THR A O 1
ATOM 644 N N . LEU A 1 87 ? -26.997 12.088 -13.484 1.00 52.67 87 LEU A N 1
ATOM 645 C CA . LEU A 1 87 ? -26.088 12.436 -14.569 1.00 56.08 87 LEU A CA 1
ATOM 646 C C . LEU A 1 87 ? -26.630 13.543 -15.472 1.00 60.39 87 LEU A C 1
ATOM 647 O O . LEU A 1 87 ? -27.861 13.687 -15.636 1.00 59.12 87 LEU A O 1
ATOM 652 N N . SER A 1 88 ? -25.720 14.310 -16.069 1.00 59.54 88 SER A N 1
ATOM 653 C CA . SER A 1 88 ? -26.098 15.246 -17.138 1.00 66.04 88 SER A CA 1
ATOM 654 C C . SER A 1 88 ? -24.998 15.489 -18.185 1.00 68.06 88 SER A C 1
ATOM 655 O O . SER A 1 88 ? -23.915 14.912 -18.086 1.00 60.58 88 SER A O 1
ATOM 658 N N . ARG A 1 89 ? -25.314 16.352 -19.166 1.00 74.62 89 ARG A N 1
ATOM 659 C CA . ARG A 1 89 ? -24.428 16.787 -20.275 1.00 73.60 89 ARG A CA 1
ATOM 660 C C . ARG A 1 89 ? -23.844 15.604 -21.038 1.00 78.18 89 ARG A C 1
ATOM 661 O O . ARG A 1 89 ? -24.561 14.881 -21.745 1.00 82.10 89 ARG A O 1
ATOM 669 N N . ASN B 1 5 ? -6.911 8.249 9.310 1.00 93.99 5 ASN B N 1
ATOM 670 C CA . ASN B 1 5 ? -8.038 9.052 8.710 1.00 89.84 5 ASN B CA 1
ATOM 671 C C . ASN B 1 5 ? -8.665 8.397 7.468 1.00 83.38 5 ASN B C 1
ATOM 672 O O . ASN B 1 5 ? -9.670 8.907 6.941 1.00 75.12 5 ASN B O 1
ATOM 677 N N . ILE B 1 6 ? -8.067 7.285 7.009 1.00 73.05 6 ILE B N 1
ATOM 678 C CA . ILE B 1 6 ? -8.568 6.527 5.853 1.00 68.38 6 ILE B CA 1
ATOM 679 C C . ILE B 1 6 ? -8.926 5.078 6.172 1.00 61.74 6 ILE B C 1
ATOM 680 O O . ILE B 1 6 ? -8.060 4.264 6.456 1.00 62.73 6 ILE B O 1
ATOM 685 N N . ILE B 1 7 ? -10.210 4.758 6.065 1.00 54.52 7 ILE B N 1
ATOM 686 C CA . ILE B 1 7 ? -10.701 3.415 6.333 1.00 53.09 7 ILE B CA 1
ATOM 687 C C . ILE B 1 7 ? -11.076 2.703 5.033 1.00 56.33 7 ILE B C 1
ATOM 688 O O . ILE B 1 7 ? -11.974 3.141 4.306 1.00 60.65 7 ILE B O 1
ATOM 693 N N . PHE B 1 8 ? -10.371 1.609 4.753 1.00 58.43 8 PHE B N 1
ATOM 694 C CA . PHE B 1 8 ? -10.604 0.785 3.565 1.00 55.29 8 PHE B CA 1
ATOM 695 C C . PHE B 1 8 ? -11.583 -0.311 3.893 1.00 55.11 8 PHE B C 1
ATOM 696 O O . PHE B 1 8 ? -11.263 -1.238 4.614 1.00 58.37 8 PHE B O 1
ATOM 704 N N . VAL B 1 9 ? -12.784 -0.208 3.351 1.00 49.97 9 VAL B N 1
ATOM 705 C CA . VAL B 1 9 ? -13.808 -1.148 3.705 1.00 48.34 9 VAL B CA 1
ATOM 706 C C . VAL B 1 9 ? -13.641 -2.389 2.869 1.00 52.59 9 VAL B C 1
ATOM 707 O O . VAL B 1 9 ? -13.795 -2.332 1.658 1.00 58.13 9 VAL B O 1
ATOM 711 N N . GLY B 1 10 ? -13.319 -3.506 3.531 1.00 54.87 10 GLY B N 1
ATOM 712 C CA . GLY B 1 10 ? -13.097 -4.784 2.868 1.00 47.40 10 GLY B CA 1
ATOM 713 C C . GLY B 1 10 ? -13.944 -5.926 3.371 1.00 52.93 10 GLY B C 1
ATOM 714 O O . GLY B 1 10 ? -15.180 -5.826 3.444 1.00 52.90 10 GLY B O 1
ATOM 715 N N . LYS B 1 11 ? -13.281 -7.019 3.729 1.00 54.86 11 LYS B N 1
ATOM 716 C CA . LYS B 1 11 ? -13.989 -8.249 4.044 1.00 59.63 11 LYS B CA 1
ATOM 717 C C . LYS B 1 11 ? -14.538 -8.401 5.479 1.00 56.02 11 LYS B C 1
ATOM 718 O O . LYS B 1 11 ? -15.446 -9.190 5.687 1.00 60.60 11 LYS B O 1
ATOM 724 N N . LYS B 1 12 ? -14.022 -7.629 6.443 1.00 53.81 12 LYS B N 1
ATOM 725 C CA . LYS B 1 12 ? -14.495 -7.691 7.844 1.00 56.07 12 LYS B CA 1
ATOM 726 C C . LYS B 1 12 ? -15.977 -7.308 7.996 1.00 55.45 12 LYS B C 1
ATOM 727 O O . LYS B 1 12 ? -16.552 -6.689 7.101 1.00 55.83 12 LYS B O 1
ATOM 733 N N . PRO B 1 13 ? -16.614 -7.706 9.108 1.00 51.80 13 PRO B N 1
ATOM 734 C CA . PRO B 1 13 ? -18.017 -7.303 9.301 1.00 47.84 13 PRO B CA 1
ATOM 735 C C . PRO B 1 13 ? -18.183 -5.782 9.373 1.00 49.85 13 PRO B C 1
ATOM 736 O O . PRO B 1 13 ? -17.271 -5.031 9.797 1.00 50.81 13 PRO B O 1
ATOM 740 N N . THR B 1 14 ? -19.345 -5.333 8.930 1.00 44.87 14 THR B N 1
ATOM 741 C CA . THR B 1 14 ? -19.653 -3.923 8.841 1.00 46.77 14 THR B CA 1
ATOM 742 C C . THR B 1 14 ? -19.360 -3.160 10.131 1.00 46.07 14 THR B C 1
ATOM 743 O O . THR B 1 14 ? -18.762 -2.068 10.099 1.00 43.11 14 THR B O 1
ATOM 747 N N . MET B 1 15 ? -19.811 -3.726 11.250 1.00 41.31 15 MET B N 1
ATOM 748 C CA . MET B 1 15 ? -19.675 -3.061 12.532 1.00 44.55 15 MET B CA 1
ATOM 749 C C . MET B 1 15 ? -18.200 -2.812 12.873 1.00 45.96 15 MET B C 1
ATOM 750 O O . MET B 1 15 ? -17.896 -1.789 13.457 1.00 47.04 15 MET B O 1
ATOM 755 N N . ASN B 1 16 ? -17.281 -3.696 12.474 1.00 41.03 16 ASN B N 1
ATOM 756 C CA . ASN B 1 16 ? -15.836 -3.381 12.640 1.00 47.44 16 ASN B CA 1
ATOM 757 C C . ASN B 1 16 ? -15.469 -2.052 12.022 1.00 43.74 16 ASN B C 1
ATOM 758 O O . ASN B 1 16 ? -14.750 -1.269 12.627 1.00 45.07 16 ASN B O 1
ATOM 763 N N . TYR B 1 17 ? -15.965 -1.782 10.812 1.00 44.94 17 TYR B N 1
ATOM 764 C CA . TYR B 1 17 ? -15.647 -0.508 10.164 1.00 41.69 17 TYR B CA 1
ATOM 765 C C . TYR B 1 17 ? -16.362 0.672 10.815 1.00 43.74 17 TYR B C 1
ATOM 766 O O . TYR B 1 17 ? -15.795 1.750 10.985 1.00 41.19 17 TYR B O 1
ATOM 775 N N . VAL B 1 18 ? -17.601 0.457 11.233 1.00 43.77 18 VAL B N 1
ATOM 776 C CA . VAL B 1 18 ? -18.287 1.480 11.993 1.00 45.02 18 VAL B CA 1
ATOM 777 C C . VAL B 1 18 ? -17.443 1.836 13.229 1.00 43.56 18 VAL B C 1
ATOM 778 O O . VAL B 1 18 ? -17.243 3.001 13.573 1.00 43.06 18 VAL B O 1
ATOM 782 N N . LEU B 1 19 ? -16.953 0.823 13.909 1.00 45.16 19 LEU B N 1
ATOM 783 C CA . LEU B 1 19 ? -16.183 1.040 15.106 1.00 45.62 19 LEU B CA 1
ATOM 784 C C . LEU B 1 19 ? -14.951 1.902 14.816 1.00 46.14 19 LEU B C 1
ATOM 785 O O . LEU B 1 19 ? -14.668 2.842 15.558 1.00 48.10 19 LEU B O 1
ATOM 790 N N . ALA B 1 20 ? -14.251 1.627 13.721 1.00 48.85 20 ALA B N 1
ATOM 791 C CA . ALA B 1 20 ? -13.028 2.386 13.403 1.00 49.41 20 ALA B CA 1
ATOM 792 C C . ALA B 1 20 ? -13.349 3.849 13.107 1.00 51.73 20 ALA B C 1
ATOM 793 O O . ALA B 1 20 ? -12.575 4.746 13.461 1.00 53.25 20 ALA B O 1
ATOM 795 N N . VAL B 1 21 ? -14.497 4.083 12.469 1.00 50.14 21 VAL B N 1
ATOM 796 C CA . VAL B 1 21 ? -14.963 5.429 12.145 1.00 48.31 21 VAL B CA 1
ATOM 797 C C . VAL B 1 21 ? -15.345 6.167 13.420 1.00 46.87 21 VAL B C 1
ATOM 798 O O . VAL B 1 21 ? -14.905 7.284 13.624 1.00 49.34 21 VAL B O 1
ATOM 802 N N . VAL B 1 22 ? -16.175 5.547 14.269 1.00 52.71 22 VAL B N 1
ATOM 803 C CA . VAL B 1 22 ? -16.696 6.204 15.487 1.00 48.45 22 VAL B CA 1
ATOM 804 C C . VAL B 1 22 ? -15.540 6.478 16.454 1.00 47.83 22 VAL B C 1
ATOM 805 O O . VAL B 1 22 ? -15.457 7.541 17.062 1.00 51.68 22 VAL B O 1
ATOM 809 N N . THR B 1 23 ? -14.635 5.529 16.583 1.00 46.88 23 THR B N 1
ATOM 810 C CA . THR B 1 23 ? -13.406 5.793 17.349 1.00 53.80 23 THR B CA 1
ATOM 811 C C . THR B 1 23 ? -12.654 7.031 16.914 1.00 49.18 23 THR B C 1
ATOM 812 O O . THR B 1 23 ? -12.326 7.896 17.735 1.00 54.88 23 THR B O 1
ATOM 816 N N . GLN B 1 24 ? -12.393 7.136 15.630 1.00 48.97 24 GLN B N 1
ATOM 817 C CA . GLN B 1 24 ? -11.682 8.308 15.140 1.00 55.31 24 GLN B CA 1
ATOM 818 C C . GLN B 1 24 ? -12.408 9.617 15.440 1.00 55.88 24 GLN B C 1
ATOM 819 O O . GLN B 1 24 ? -11.761 10.613 15.748 1.00 56.25 24 GLN B O 1
ATOM 825 N N . PHE B 1 25 ? -13.741 9.619 15.366 1.00 54.20 25 PHE B N 1
ATOM 826 C CA . PHE B 1 25 ? -14.512 10.820 15.710 1.00 51.97 25 PHE B CA 1
ATOM 827 C C . PHE B 1 25 ? -14.496 11.121 17.205 1.00 55.63 25 PHE B C 1
ATOM 828 O O . PHE B 1 25 ? -14.427 12.282 17.612 1.00 57.19 25 PHE B O 1
ATOM 836 N N . ASN B 1 26 ? -14.589 10.076 18.018 1.00 56.45 26 ASN B N 1
ATOM 837 C CA . ASN B 1 26 ? -14.419 10.222 19.442 1.00 53.67 26 ASN B CA 1
ATOM 838 C C . ASN B 1 26 ? -13.040 10.767 19.819 1.00 58.83 26 ASN B C 1
ATOM 839 O O . ASN B 1 26 ? -12.920 11.467 20.807 1.00 68.38 26 ASN B O 1
ATOM 844 N N . ASN B 1 27 ? -12.006 10.468 19.038 1.00 60.13 27 ASN B N 1
ATOM 845 C CA . ASN B 1 27 ? -10.686 11.059 19.283 1.00 60.24 27 ASN B CA 1
ATOM 846 C C . ASN B 1 27 ? -10.522 12.380 18.545 1.00 63.98 27 ASN B C 1
ATOM 847 O O . ASN B 1 27 ? -9.401 12.791 18.222 1.00 59.34 27 ASN B O 1
ATOM 852 N N . ASN B 1 28 ? -11.656 13.025 18.262 1.00 64.86 28 ASN B N 1
ATOM 853 C CA . ASN B 1 28 ? -11.704 14.404 17.727 1.00 68.24 28 ASN B CA 1
ATOM 854 C C . ASN B 1 28 ? -11.129 14.652 16.311 1.00 69.34 28 ASN B C 1
ATOM 855 O O . ASN B 1 28 ? -10.578 15.726 16.043 1.00 68.18 28 ASN B O 1
ATOM 860 N N . ALA B 1 29 ? -11.280 13.680 15.406 1.00 70.51 29 ALA B N 1
ATOM 861 C CA . ALA B 1 29 ? -11.005 13.899 13.973 1.00 62.41 29 ALA B CA 1
ATOM 862 C C . ALA B 1 29 ? -12.096 14.784 13.365 1.00 64.30 29 ALA B C 1
ATOM 863 O O . ALA B 1 29 ? -13.266 14.695 13.754 1.00 62.26 29 ALA B O 1
ATOM 865 N N . ASN B 1 30 ? -11.703 15.641 12.425 1.00 64.67 30 ASN B N 1
ATOM 866 C CA . ASN B 1 30 ? -12.633 16.511 11.709 1.00 69.25 30 ASN B CA 1
ATOM 867 C C . ASN B 1 30 ? -13.176 15.893 10.416 1.00 71.15 30 ASN B C 1
ATOM 868 O O . ASN B 1 30 ? -14.364 16.051 10.106 1.00 64.25 30 ASN B O 1
ATOM 873 N N . LYS B 1 31 ? -12.284 15.215 9.682 1.00 67.52 31 LYS B N 1
ATOM 874 C CA . LYS B 1 31 ? -12.580 14.556 8.414 1.00 69.05 31 LYS B CA 1
ATOM 875 C C . LYS B 1 31 ? -12.198 13.072 8.450 1.00 67.69 31 LYS B C 1
ATOM 876 O O . LYS B 1 31 ? -11.090 12.724 8.869 1.00 61.59 31 LYS B O 1
ATOM 882 N N . ILE B 1 32 ? -13.126 12.214 8.014 1.00 64.86 32 ILE B N 1
ATOM 883 C CA . ILE B 1 32 ? -12.895 10.764 7.883 1.00 60.83 32 ILE B CA 1
ATOM 884 C C . ILE B 1 32 ? -13.197 10.312 6.452 1.00 56.84 32 ILE B C 1
ATOM 885 O O . ILE B 1 32 ? -14.263 10.636 5.922 1.00 52.39 32 ILE B O 1
ATOM 890 N N . ILE B 1 33 ? -12.268 9.583 5.834 1.00 55.75 33 ILE B N 1
ATOM 891 C CA . ILE B 1 33 ? -12.476 9.017 4.496 1.00 52.34 33 ILE B CA 1
ATOM 892 C C . ILE B 1 33 ? -12.716 7.512 4.554 1.00 50.97 33 ILE B C 1
ATOM 893 O O . ILE B 1 33 ? -11.897 6.756 5.093 1.00 54.75 33 ILE B O 1
ATOM 898 N N . ILE B 1 34 ? -13.827 7.085 3.964 1.00 52.81 34 ILE B N 1
ATOM 899 C CA . ILE B 1 34 ? -14.136 5.670 3.805 1.00 53.91 34 ILE B CA 1
ATOM 900 C C . ILE B 1 34 ? -13.988 5.309 2.327 1.00 51.74 34 ILE B C 1
ATOM 901 O O . ILE B 1 34 ? -14.623 5.933 1.489 1.00 58.82 34 ILE B O 1
ATOM 906 N N . LYS B 1 35 ? -13.145 4.327 2.002 1.00 51.18 35 LYS B N 1
ATOM 907 C CA . LYS B 1 35 ? -12.924 3.891 0.600 1.00 48.49 35 LYS B CA 1
ATOM 908 C C . LYS B 1 35 ? -13.300 2.432 0.469 1.00 44.41 35 LYS B C 1
ATOM 909 O O . LYS B 1 35 ? -13.027 1.635 1.360 1.00 49.40 35 LYS B O 1
ATOM 915 N N . ALA B 1 36 ? -13.905 2.072 -0.651 1.00 45.88 36 ALA B N 1
ATOM 916 C CA . ALA B 1 36 ? -14.267 0.674 -0.933 1.00 42.05 36 ALA B CA 1
ATOM 917 C C . ALA B 1 36 ? -14.268 0.505 -2.428 1.00 45.23 36 ALA B C 1
ATOM 918 O O . ALA B 1 36 ? -14.329 1.503 -3.151 1.00 43.02 36 ALA B O 1
ATOM 920 N N . ARG B 1 37 ? -14.214 -0.747 -2.894 1.00 47.03 37 ARG B N 1
ATOM 921 C CA . ARG B 1 37 ? -14.252 -1.043 -4.316 1.00 48.69 37 ARG B CA 1
ATOM 922 C C . ARG B 1 37 ? -15.043 -2.314 -4.559 1.00 47.20 37 ARG B C 1
ATOM 923 O O . ARG B 1 37 ? -15.120 -3.171 -3.688 1.00 46.40 37 ARG B O 1
ATOM 931 N N . GLY B 1 38 ? -15.687 -2.405 -5.721 1.00 48.08 38 GLY B N 1
ATOM 932 C CA . GLY B 1 38 ? -16.412 -3.609 -6.084 1.00 45.30 38 GLY B CA 1
ATOM 933 C C . GLY B 1 38 ? -17.688 -3.852 -5.294 1.00 49.44 38 GLY B C 1
ATOM 934 O O . GLY B 1 38 ? -18.449 -2.936 -4.992 1.00 48.13 38 GLY B O 1
ATOM 935 N N . LYS B 1 39 ? -17.901 -5.105 -4.939 1.00 49.84 39 LYS B N 1
ATOM 936 C CA . LYS B 1 39 ? -19.081 -5.530 -4.238 1.00 52.74 39 LYS B CA 1
ATOM 937 C C . LYS B 1 39 ? -19.253 -4.751 -2.922 1.00 54.22 39 LYS B C 1
ATOM 938 O O . LYS B 1 39 ? -20.391 -4.456 -2.509 1.00 58.16 39 LYS B O 1
ATOM 944 N N . THR B 1 40 ? -18.145 -4.385 -2.285 1.00 45.64 40 THR B N 1
ATOM 945 C CA . THR B 1 40 ? -18.250 -3.854 -0.930 1.00 48.49 40 THR B CA 1
ATOM 946 C C . THR B 1 40 ? -18.555 -2.361 -0.903 1.00 45.99 40 THR B C 1
ATOM 947 O O . THR B 1 40 ? -18.618 -1.736 0.156 1.00 44.46 40 THR B O 1
ATOM 951 N N . ILE B 1 41 ? -18.791 -1.798 -2.078 1.00 45.42 41 ILE B N 1
ATOM 952 C CA . ILE B 1 41 ? -19.330 -0.462 -2.145 1.00 42.66 41 ILE B CA 1
ATOM 953 C C . ILE B 1 41 ? -20.630 -0.433 -1.322 1.00 44.08 41 ILE B C 1
ATOM 954 O O . ILE B 1 41 ? -20.875 0.526 -0.585 1.00 45.40 41 ILE B O 1
ATOM 959 N N . SER B 1 42 ? -21.418 -1.504 -1.374 1.00 43.82 42 SER B N 1
ATOM 960 C CA . SER B 1 42 ? -22.632 -1.584 -0.551 1.00 46.37 42 SER B CA 1
ATOM 961 C C . SER B 1 42 ? -22.300 -1.419 0.918 1.00 47.51 42 SER B C 1
ATOM 962 O O . SER B 1 42 ? -22.978 -0.697 1.659 1.00 43.93 42 SER B O 1
ATOM 965 N N . LYS B 1 43 ? -21.233 -2.087 1.326 1.00 46.16 43 LYS B N 1
ATOM 966 C CA . LYS B 1 43 ? -20.863 -2.137 2.723 1.00 44.90 43 LYS B CA 1
ATOM 967 C C . LYS B 1 43 ? -20.377 -0.755 3.173 1.00 43.92 43 LYS B C 1
ATOM 968 O O . LYS B 1 43 ? -20.715 -0.296 4.252 1.00 45.68 43 LYS B O 1
ATOM 974 N N . ALA B 1 44 ? -19.608 -0.080 2.332 1.00 44.16 44 ALA B N 1
ATOM 975 C CA . ALA B 1 44 ? -19.199 1.283 2.626 1.00 43.12 44 ALA B CA 1
ATOM 976 C C . ALA B 1 44 ? -20.396 2.218 2.923 1.00 47.16 44 ALA B C 1
ATOM 977 O O . ALA B 1 44 ? -20.354 3.005 3.870 1.00 47.72 44 ALA B O 1
ATOM 979 N N . VAL B 1 45 ? -21.439 2.158 2.091 1.00 43.41 45 VAL B N 1
ATOM 980 C CA . VAL B 1 45 ? -22.612 3.007 2.281 1.00 44.47 45 VAL B CA 1
ATOM 981 C C . VAL B 1 45 ? -23.257 2.675 3.622 1.00 41.93 45 VAL B C 1
ATOM 982 O O . VAL B 1 45 ? -23.607 3.572 4.371 1.00 40.83 45 VAL B O 1
ATOM 986 N N . ASP B 1 46 ? -23.318 1.384 3.932 1.00 43.29 46 ASP B N 1
ATOM 987 C CA . ASP B 1 46 ? -23.752 0.886 5.219 1.00 46.91 46 ASP B CA 1
ATOM 988 C C . ASP B 1 46 ? -22.955 1.483 6.371 1.00 45.58 46 ASP B C 1
ATOM 989 O O . ASP B 1 46 ? -23.532 2.004 7.322 1.00 46.92 46 ASP B O 1
ATOM 994 N N . VAL B 1 47 ? -21.634 1.431 6.289 1.00 43.94 47 VAL B N 1
ATOM 995 C CA . VAL B 1 47 ? -20.814 1.955 7.349 1.00 41.13 47 VAL B CA 1
ATOM 996 C C . VAL B 1 47 ? -21.191 3.404 7.644 1.00 41.72 47 VAL B C 1
ATOM 997 O O . VAL B 1 47 ? -21.428 3.774 8.801 1.00 44.38 47 VAL B O 1
ATOM 1001 N N . ALA B 1 48 ? -21.267 4.221 6.607 1.00 43.37 48 ALA B N 1
ATOM 1002 C CA . ALA B 1 48 ? -21.566 5.632 6.782 1.00 43.76 48 ALA B CA 1
ATOM 1003 C C . ALA B 1 48 ? -23.011 5.894 7.223 1.00 47.33 48 ALA B C 1
ATOM 1004 O O . ALA B 1 48 ? -23.246 6.788 8.015 1.00 47.86 48 ALA B O 1
ATOM 1006 N N . GLU B 1 49 ? -23.974 5.131 6.728 1.00 43.76 49 GLU B N 1
ATOM 1007 C CA . GLU B 1 49 ? -25.357 5.367 7.134 1.00 47.06 49 GLU B CA 1
ATOM 1008 C C . GLU B 1 49 ? -25.583 5.008 8.607 1.00 48.38 49 GLU B C 1
ATOM 1009 O O . GLU B 1 49 ? -26.244 5.743 9.350 1.00 46.64 49 GLU B O 1
ATOM 1015 N N . ILE B 1 50 ? -25.001 3.899 9.033 1.00 45.62 50 ILE B N 1
ATOM 1016 C CA . ILE B 1 50 ? -25.143 3.466 10.395 1.00 44.09 50 ILE B CA 1
ATOM 1017 C C . ILE B 1 50 ? -24.438 4.459 11.311 1.00 47.27 50 ILE B C 1
ATOM 1018 O O . ILE B 1 50 ? -24.994 4.909 12.316 1.00 50.90 50 ILE B O 1
ATOM 1023 N N . THR B 1 51 ? -23.231 4.839 10.938 1.00 45.05 51 THR B N 1
ATOM 1024 C CA . THR B 1 51 ? -22.490 5.769 11.741 1.00 46.24 51 THR B CA 1
ATOM 1025 C C . THR B 1 51 ? -23.310 7.040 11.996 1.00 45.71 51 THR B C 1
ATOM 1026 O O . THR B 1 51 ? -23.393 7.520 13.116 1.00 48.59 51 THR B O 1
ATOM 1030 N N . ARG B 1 52 ? -23.893 7.573 10.952 1.00 46.77 52 ARG B N 1
ATOM 1031 C CA . ARG B 1 52 ? -24.705 8.758 10.974 1.00 54.86 52 ARG B CA 1
ATOM 1032 C C . ARG B 1 52 ? -25.973 8.649 11.758 1.00 53.06 52 ARG B C 1
ATOM 1033 O O . ARG B 1 52 ? -26.425 9.575 12.363 1.00 61.47 52 ARG B O 1
ATOM 1041 N N . HIS B 1 53 ? -26.588 7.509 11.685 1.00 51.75 53 HIS B N 1
ATOM 1042 C CA . HIS B 1 53 ? -27.906 7.333 12.305 1.00 55.65 53 HIS B CA 1
ATOM 1043 C C . HIS B 1 53 ? -27.808 6.945 13.745 1.00 55.29 53 HIS B C 1
ATOM 1044 O O . HIS B 1 53 ? -28.732 7.182 14.504 1.00 56.00 53 HIS B O 1
ATOM 1051 N N . LYS B 1 54 ? -26.694 6.333 14.133 1.00 56.32 54 LYS B N 1
ATOM 1052 C CA . LYS B 1 54 ? -26.636 5.612 15.402 1.00 52.24 54 LYS B CA 1
ATOM 1053 C C . LYS B 1 54 ? -25.534 6.086 16.316 1.00 51.39 54 LYS B C 1
ATOM 1054 O O . LYS B 1 54 ? -25.572 5.804 17.499 1.00 54.92 54 LYS B O 1
ATOM 1060 N N . PHE B 1 55 ? -24.538 6.804 15.803 1.00 51.23 55 PHE B N 1
ATOM 1061 C CA . PHE B 1 55 ? -23.404 7.119 16.665 1.00 49.61 55 PHE B CA 1
ATOM 1062 C C . PHE B 1 55 ? -22.963 8.560 16.615 1.00 49.21 55 PHE B C 1
ATOM 1063 O O . PHE B 1 55 ? -22.707 9.157 17.633 1.00 54.62 55 PHE B O 1
ATOM 1071 N N . ILE B 1 56 ? -22.840 9.111 15.422 1.00 49.40 56 ILE B N 1
ATOM 1072 C CA . ILE B 1 56 ? -22.402 10.480 15.268 1.00 49.48 56 ILE B CA 1
ATOM 1073 C C . ILE B 1 56 ? -23.492 11.210 14.478 1.00 53.00 56 ILE B C 1
ATOM 1074 O O . ILE B 1 56 ? -23.368 11.396 13.273 1.00 48.84 56 ILE B O 1
ATOM 1079 N N . PRO B 1 57 ? -24.597 11.580 15.150 1.00 56.75 57 PRO B N 1
ATOM 1080 C CA . PRO B 1 57 ? -25.735 12.101 14.381 1.00 57.74 57 PRO B CA 1
ATOM 1081 C C . PRO B 1 57 ? -25.469 13.423 13.676 1.00 57.99 57 PRO B C 1
ATOM 1082 O O . PRO B 1 57 ? -26.314 13.862 12.902 1.00 59.75 57 PRO B O 1
ATOM 1086 N N . ASP B 1 58 ? -24.306 14.036 13.915 1.00 52.25 58 ASP B N 1
ATOM 1087 C CA . ASP B 1 58 ? -23.943 15.282 13.223 1.00 53.33 58 ASP B CA 1
ATOM 1088 C C . ASP B 1 58 ? -22.800 15.101 12.207 1.00 56.42 58 ASP B C 1
ATOM 1089 O O . ASP B 1 58 ? -22.198 16.064 11.739 1.00 55.91 58 ASP B O 1
ATOM 1094 N N . ALA B 1 59 ? -22.500 13.848 11.881 1.00 58.21 59 ALA B N 1
ATOM 1095 C CA . ALA B 1 59 ? -21.580 13.525 10.794 1.00 55.90 59 ALA B CA 1
ATOM 1096 C C . ALA B 1 59 ? -22.217 13.851 9.440 1.00 56.31 59 ALA B C 1
ATOM 1097 O O . ALA B 1 59 ? -23.320 13.397 9.119 1.00 58.74 59 ALA B O 1
ATOM 1099 N N . LYS B 1 60 ? -21.523 14.664 8.660 1.00 62.12 60 LYS B N 1
ATOM 1100 C CA . LYS B 1 60 ? -22.032 15.075 7.358 1.00 58.57 60 LYS B CA 1
ATOM 1101 C C . LYS B 1 60 ? -21.251 14.556 6.153 1.00 55.83 60 LYS B C 1
ATOM 1102 O O . LYS B 1 60 ? -20.051 14.260 6.232 1.00 50.44 60 LYS B O 1
ATOM 1108 N N . TYR B 1 61 ? -21.970 14.429 5.043 1.00 53.65 61 TYR B N 1
ATOM 1109 C CA . TYR B 1 61 ? -21.385 14.074 3.773 1.00 52.47 61 TYR B CA 1
ATOM 1110 C C . TYR B 1 61 ? -20.729 15.314 3.197 1.00 53.58 61 TYR B C 1
ATOM 1111 O O . TYR B 1 61 ? -21.405 16.163 2.636 1.00 52.69 61 TYR B O 1
ATOM 1120 N N . GLU B 1 62 ? -19.416 15.425 3.385 1.00 55.35 62 GLU B N 1
ATOM 1121 C CA . GLU B 1 62 ? -18.606 16.473 2.771 1.00 60.10 62 GLU B CA 1
ATOM 1122 C C . GLU B 1 62 ? -18.526 16.282 1.249 1.00 59.96 62 GLU B C 1
ATOM 1123 O O . GLU B 1 62 ? -18.777 17.208 0.490 1.00 64.07 62 GLU B O 1
ATOM 1129 N N . GLU B 1 63 ? -18.202 15.066 0.817 1.00 60.00 63 GLU B N 1
ATOM 1130 C CA . GLU B 1 63 ? -17.964 14.766 -0.586 1.00 58.45 63 GLU B CA 1
ATOM 1131 C C . GLU B 1 63 ? -18.194 13.264 -0.842 1.00 57.41 63 GLU B C 1
ATOM 1132 O O . GLU B 1 63 ? -17.874 12.425 0.009 1.00 53.95 63 GLU B O 1
ATOM 1138 N N . ILE B 1 64 ? -18.777 12.932 -1.995 1.00 56.33 64 ILE B N 1
ATOM 1139 C CA . ILE B 1 64 ? -18.911 11.537 -2.453 1.00 52.01 64 ILE B CA 1
ATOM 1140 C C . ILE B 1 64 ? -18.342 11.416 -3.873 1.00 53.89 64 ILE B C 1
ATOM 1141 O O . ILE B 1 64 ? -18.819 12.060 -4.797 1.00 52.27 64 ILE B O 1
ATOM 1146 N N . ARG B 1 65 ? -17.308 10.599 -4.031 1.00 56.83 65 ARG B N 1
ATOM 1147 C CA . ARG B 1 65 ? -16.616 10.460 -5.304 1.00 54.12 65 ARG B CA 1
ATOM 1148 C C . ARG B 1 65 ? -16.750 9.017 -5.813 1.00 49.05 65 ARG B C 1
ATOM 1149 O O . ARG B 1 65 ? -16.455 8.066 -5.099 1.00 49.80 65 ARG B O 1
ATOM 1157 N N . LEU B 1 66 ? -17.231 8.860 -7.040 1.00 52.18 66 LEU B N 1
ATOM 1158 C CA . LEU B 1 66 ? -17.284 7.564 -7.721 1.00 51.19 66 LEU B CA 1
ATOM 1159 C C . LEU B 1 66 ? -16.200 7.497 -8.806 1.00 57.17 66 LEU B C 1
ATOM 1160 O O . LEU B 1 66 ? -16.007 8.428 -9.574 1.00 65.66 66 LEU B O 1
ATOM 1165 N N . ASP B 1 67 ? -15.479 6.395 -8.863 1.00 57.15 67 ASP B N 1
ATOM 1166 C CA . ASP B 1 67 ? -14.410 6.266 -9.823 1.00 55.21 67 ASP B CA 1
ATOM 1167 C C . ASP B 1 67 ? -14.360 4.828 -10.318 1.00 54.74 67 ASP B C 1
ATOM 1168 O O . ASP B 1 67 ? -15.207 3.990 -9.958 1.00 50.94 67 ASP B O 1
ATOM 1173 N N . THR B 1 68 ? -13.385 4.572 -11.185 1.00 53.91 68 THR B N 1
ATOM 1174 C CA . THR B 1 68 ? -13.039 3.252 -11.638 1.00 50.76 68 THR B CA 1
ATOM 1175 C C . THR B 1 68 ? -11.575 3.065 -11.280 1.00 57.06 68 THR B C 1
ATOM 1176 O O . THR B 1 68 ? -10.775 3.999 -11.368 1.00 55.20 68 THR B O 1
ATOM 1180 N N . GLU B 1 69 ? -11.235 1.860 -10.846 1.00 56.44 69 GLU B N 1
ATOM 1181 C CA . GLU B 1 69 ? -9.872 1.530 -10.527 1.00 61.54 69 GLU B CA 1
ATOM 1182 C C . GLU B 1 69 ? -9.496 0.223 -11.184 1.00 62.91 69 GLU B C 1
ATOM 1183 O O . GLU B 1 69 ? -10.378 -0.558 -11.591 1.00 50.52 69 GLU B O 1
ATOM 1189 N N . THR B 1 70 ? -8.190 -0.013 -11.312 1.00 54.19 70 THR B N 1
ATOM 1190 C CA . THR B 1 70 ? -7.770 -1.280 -11.875 1.00 61.52 70 THR B CA 1
ATOM 1191 C C . THR B 1 70 ? -7.020 -2.125 -10.870 1.00 66.10 70 THR B C 1
ATOM 1192 O O . THR B 1 70 ? -6.276 -1.602 -10.031 1.00 68.98 70 THR B O 1
ATOM 1196 N N . LEU B 1 71 ? -7.213 -3.438 -10.987 1.00 65.33 71 LEU B N 1
ATOM 1197 C CA . LEU B 1 71 ? -6.560 -4.404 -10.128 1.00 69.67 71 LEU B CA 1
ATOM 1198 C C . LEU B 1 71 ? -6.063 -5.582 -10.931 1.00 69.09 71 LEU B C 1
ATOM 1199 O O . LEU B 1 71 ? -6.537 -5.812 -12.040 1.00 60.54 71 LEU B O 1
ATOM 1204 N N . GLN B 1 72 ? -5.088 -6.313 -10.385 1.00 72.10 72 GLN B N 1
ATOM 1205 C CA . GLN B 1 72 ? -4.695 -7.576 -10.984 1.00 70.33 72 GLN B CA 1
ATOM 1206 C C . GLN B 1 72 ? -5.807 -8.585 -10.735 1.00 68.97 72 GLN B C 1
ATOM 1207 O O . GLN B 1 72 ? -6.099 -8.937 -9.596 1.00 69.41 72 GLN B O 1
ATOM 1213 N N . GLY B 1 73 ? -6.431 -9.037 -11.812 1.00 68.60 73 GLY B N 1
ATOM 1214 C CA . GLY B 1 73 ? -7.472 -10.041 -11.713 1.00 68.98 73 GLY B CA 1
ATOM 1215 C C . GLY B 1 73 ? -6.893 -11.427 -11.874 1.00 73.66 73 GLY B C 1
ATOM 1216 O O . GLY B 1 73 ? -5.664 -11.636 -11.749 1.00 72.59 73 GLY B O 1
ATOM 1217 N N . GLU B 1 74 ? -7.797 -12.370 -12.126 1.00 74.45 74 GLU B N 1
ATOM 1218 C CA . GLU B 1 74 ? -7.460 -13.741 -12.492 1.00 81.76 74 GLU B CA 1
ATOM 1219 C C . GLU B 1 74 ? -6.703 -13.813 -13.825 1.00 79.74 74 GLU B C 1
ATOM 1220 O O . GLU B 1 74 ? -5.665 -14.482 -13.936 1.00 83.59 74 GLU B O 1
ATOM 1226 N N . ARG B 1 75 ? -7.221 -13.092 -14.820 1.00 68.82 75 ARG B N 1
ATOM 1227 C CA . ARG B 1 75 ? -6.714 -13.147 -16.189 1.00 62.67 75 ARG B CA 1
ATOM 1228 C C . ARG B 1 75 ? -6.329 -11.760 -16.722 1.00 57.15 75 ARG B C 1
ATOM 1229 O O . ARG B 1 75 ? -7.097 -11.117 -17.431 1.00 68.60 75 ARG B O 1
ATOM 1237 N N . GLY B 1 76 ? -5.125 -11.309 -16.395 1.00 60.22 76 GLY B N 1
ATOM 1238 C CA . GLY B 1 76 ? -4.707 -9.959 -16.760 1.00 64.74 76 GLY B CA 1
ATOM 1239 C C . GLY B 1 76 ? -5.382 -8.870 -15.944 1.00 61.55 76 GLY B C 1
ATOM 1240 O O . GLY B 1 76 ? -5.807 -9.114 -14.816 1.00 65.01 76 GLY B O 1
ATOM 1241 N N . SER B 1 77 ? -5.471 -7.672 -16.520 1.00 66.49 77 SER B N 1
ATOM 1242 C CA . SER B 1 77 ? -6.017 -6.484 -15.838 1.00 67.14 77 SER B CA 1
ATOM 1243 C C . SER B 1 77 ? -7.515 -6.552 -15.637 1.00 66.80 77 SER B C 1
ATOM 1244 O O . SER B 1 77 ? -8.223 -7.233 -16.375 1.00 66.73 77 SER B O 1
ATOM 1247 N N . SER B 1 78 ? -7.994 -5.820 -14.639 1.00 66.60 78 SER B N 1
ATOM 1248 C CA . SER B 1 78 ? -9.422 -5.764 -14.364 1.00 68.31 78 SER B CA 1
ATOM 1249 C C . SER B 1 78 ? -9.855 -4.402 -13.825 1.00 65.32 78 SER B C 1
ATOM 1250 O O . SER B 1 78 ? -9.131 -3.755 -13.049 1.00 57.39 78 SER B O 1
ATOM 1253 N N . ASN B 1 79 ? -11.040 -3.982 -14.258 1.00 67.83 79 ASN B N 1
ATOM 1254 C CA . ASN B 1 79 ? -11.625 -2.712 -13.868 1.00 66.32 79 ASN B CA 1
ATOM 1255 C C . ASN B 1 79 ? -12.729 -2.913 -12.850 1.00 67.22 79 ASN B C 1
ATOM 1256 O O . ASN B 1 79 ? -13.661 -3.677 -13.097 1.00 72.29 79 ASN B O 1
ATOM 1261 N N . VAL B 1 80 ? -12.639 -2.231 -11.712 1.00 61.42 80 VAL B N 1
ATOM 1262 C CA . VAL B 1 80 ? -13.755 -2.226 -10.758 1.00 55.56 80 VAL B CA 1
ATOM 1263 C C . VAL B 1 80 ? -14.144 -0.813 -10.376 1.00 48.93 80 VAL B C 1
ATOM 1264 O O . VAL B 1 80 ? -13.328 0.095 -10.465 1.00 45.83 80 VAL B O 1
ATOM 1268 N N . SER B 1 81 ? -15.410 -0.640 -9.974 1.00 51.05 81 SER B N 1
ATOM 1269 C CA . SER B 1 81 ? -15.914 0.627 -9.437 1.00 46.45 81 SER B CA 1
ATOM 1270 C C . SER B 1 81 ? -15.348 0.886 -8.037 1.00 46.86 81 SER B C 1
ATOM 1271 O O . SER B 1 81 ? -15.089 -0.060 -7.269 1.00 48.37 81 SER B O 1
ATOM 1274 N N . SER B 1 82 ? -15.166 2.148 -7.679 1.00 43.20 82 SER B N 1
ATOM 1275 C CA . SER B 1 82 ? -14.676 2.449 -6.349 1.00 47.60 82 SER B CA 1
ATOM 1276 C C . SER B 1 82 ? -15.433 3.643 -5.835 1.00 47.39 82 SER B C 1
ATOM 1277 O O . SER B 1 82 ? -15.895 4.459 -6.624 1.00 51.76 82 SER B O 1
ATOM 1280 N N . ILE B 1 83 ? -15.535 3.765 -4.513 1.00 44.56 83 ILE B N 1
ATOM 1281 C CA . ILE B 1 83 ? -16.244 4.875 -3.914 1.00 43.20 83 ILE B CA 1
ATOM 1282 C C . ILE B 1 83 ? -15.384 5.479 -2.830 1.00 45.05 83 ILE B C 1
ATOM 1283 O O . ILE B 1 83 ? -14.690 4.761 -2.102 1.00 48.39 83 ILE B O 1
ATOM 1288 N N . GLU B 1 84 ? -15.440 6.800 -2.735 1.00 43.68 84 GLU B N 1
ATOM 1289 C CA . GLU B 1 84 ? -14.772 7.528 -1.689 1.00 49.36 84 GLU B CA 1
ATOM 1290 C C . GLU B 1 84 ? -15.777 8.458 -0.975 1.00 47.24 84 GLU B C 1
ATOM 1291 O O . GLU B 1 84 ? -16.303 9.395 -1.574 1.00 48.81 84 GLU B O 1
ATOM 1297 N N . ILE B 1 85 ? -16.066 8.165 0.289 1.00 48.04 85 ILE B N 1
ATOM 1298 C CA . ILE B 1 85 ? -16.994 8.962 1.090 1.00 46.54 85 ILE B CA 1
ATOM 1299 C C . ILE B 1 85 ? -16.242 9.734 2.148 1.00 48.83 85 ILE B C 1
ATOM 1300 O O . ILE B 1 85 ? -15.518 9.153 2.956 1.00 50.80 85 ILE B O 1
ATOM 1305 N N . THR B 1 86 ? -16.433 11.045 2.149 1.00 51.11 86 THR B N 1
ATOM 1306 C CA . THR B 1 86 ? -15.834 11.895 3.152 1.00 52.90 86 THR B CA 1
ATOM 1307 C C . THR B 1 86 ? -16.899 12.351 4.134 1.00 48.36 86 THR B C 1
ATOM 1308 O O . THR B 1 86 ? -17.816 13.046 3.760 1.00 49.41 86 THR B O 1
ATOM 1312 N N . LEU B 1 87 ? -16.755 11.927 5.384 1.00 51.25 87 LEU B N 1
ATOM 1313 C CA . LEU B 1 87 ? -17.612 12.351 6.468 1.00 52.68 87 LEU B CA 1
ATOM 1314 C C . LEU B 1 87 ? -16.901 13.422 7.292 1.00 55.07 87 LEU B C 1
ATOM 1315 O O . LEU B 1 87 ? -15.682 13.345 7.508 1.00 61.96 87 LEU B O 1
ATOM 1320 N N . SER B 1 88 ? -17.645 14.421 7.748 1.00 53.57 88 SER B N 1
ATOM 1321 C CA . SER B 1 88 ? -17.056 15.458 8.577 1.00 58.66 88 SER B CA 1
ATOM 1322 C C . SER B 1 88 ? -17.996 16.055 9.611 1.00 64.11 88 SER B C 1
ATOM 1323 O O . SER B 1 88 ? -19.228 15.829 9.583 1.00 58.94 88 SER B O 1
ATOM 1326 N N . ARG B 1 89 ? -17.377 16.829 10.508 1.00 67.55 89 ARG B N 1
ATOM 1327 C CA . ARG B 1 89 ? -18.061 17.722 11.443 1.00 73.33 89 ARG B CA 1
ATOM 1328 C C . ARG B 1 89 ? -17.409 19.102 11.413 1.00 78.07 89 ARG B C 1
ATOM 1329 O O . ARG B 1 89 ? -17.826 20.018 12.125 1.00 96.00 89 ARG B O 1
ATOM 1337 N N . ASN C 1 5 ? -52.449 11.066 12.520 1.00 98.83 5 ASN C N 1
ATOM 1338 C CA . ASN C 1 5 ? -52.527 12.376 11.834 1.00 97.86 5 ASN C CA 1
ATOM 1339 C C . ASN C 1 5 ? -51.727 13.468 12.571 1.00 91.97 5 ASN C C 1
ATOM 1340 O O . ASN C 1 5 ? -50.705 13.962 12.049 1.00 79.20 5 ASN C O 1
ATOM 1345 N N . ILE C 1 6 ? -52.177 13.794 13.794 1.00 79.93 6 ILE C N 1
ATOM 1346 C CA . ILE C 1 6 ? -51.725 14.987 14.526 1.00 72.41 6 ILE C CA 1
ATOM 1347 C C . ILE C 1 6 ? -51.275 14.767 15.979 1.00 63.37 6 ILE C C 1
ATOM 1348 O O . ILE C 1 6 ? -52.101 14.515 16.844 1.00 67.19 6 ILE C O 1
ATOM 1353 N N . ILE C 1 7 ? -49.974 14.907 16.253 1.00 59.04 7 ILE C N 1
ATOM 1354 C CA . ILE C 1 7 ? -49.438 14.708 17.617 1.00 55.72 7 ILE C CA 1
ATOM 1355 C C . ILE C 1 7 ? -49.106 16.023 18.329 1.00 58.03 7 ILE C C 1
ATOM 1356 O O . ILE C 1 7 ? -48.270 16.807 17.861 1.00 58.01 7 ILE C O 1
ATOM 1361 N N . PHE C 1 8 ? -49.760 16.251 19.468 1.00 58.04 8 PHE C N 1
ATOM 1362 C CA . PHE C 1 8 ? -49.548 17.458 20.271 1.00 55.94 8 PHE C CA 1
ATOM 1363 C C . PHE C 1 8 ? -48.555 17.146 21.360 1.00 52.22 8 PHE C C 1
ATOM 1364 O O . PHE C 1 8 ? -48.867 16.438 22.287 1.00 56.57 8 PHE C O 1
ATOM 1372 N N . VAL C 1 9 ? -47.344 17.666 21.242 1.00 51.45 9 VAL C N 1
ATOM 1373 C CA . VAL C 1 9 ? -46.314 17.330 22.191 1.00 46.07 9 VAL C CA 1
ATOM 1374 C C . VAL C 1 9 ? -46.499 18.199 23.403 1.00 50.78 9 VAL C C 1
ATOM 1375 O O . VAL C 1 9 ? -46.452 19.426 23.305 1.00 54.79 9 VAL C O 1
ATOM 1379 N N . GLY C 1 10 ? -46.753 17.553 24.539 1.00 53.54 10 GLY C N 1
ATOM 1380 C CA . GLY C 1 10 ? -46.992 18.237 25.799 1.00 46.29 10 GLY C CA 1
ATOM 1381 C C . GLY C 1 10 ? -46.173 17.689 26.952 1.00 53.32 10 GLY C C 1
ATOM 1382 O O . GLY C 1 10 ? -44.938 17.579 26.868 1.00 49.18 10 GLY C O 1
ATOM 1383 N N . LYS C 1 11 ? -46.864 17.320 28.030 1.00 54.77 11 LYS C N 1
ATOM 1384 C CA . LYS C 1 11 ? -46.182 16.988 29.273 1.00 58.79 11 LYS C CA 1
ATOM 1385 C C . LYS C 1 11 ? -45.675 15.540 29.416 1.00 55.11 11 LYS C C 1
ATOM 1386 O O . LYS C 1 11 ? -44.763 15.317 30.202 1.00 54.70 11 LYS C O 1
ATOM 1392 N N . LYS C 1 12 ? -46.239 14.569 28.675 1.00 52.25 12 LYS C N 1
ATOM 1393 C CA . LYS C 1 12 ? -45.752 13.167 28.726 1.00 53.36 12 LYS C CA 1
ATOM 1394 C C . LYS C 1 12 ? -44.238 13.029 28.393 1.00 53.71 12 LYS C C 1
ATOM 1395 O O . LYS C 1 12 ? -43.638 13.945 27.809 1.00 50.82 12 LYS C O 1
ATOM 1401 N N . PRO C 1 13 ? -43.601 11.912 28.784 1.00 51.54 13 PRO C N 1
ATOM 1402 C CA . PRO C 1 13 ? -42.165 11.808 28.433 1.00 49.83 13 PRO C CA 1
ATOM 1403 C C . PRO C 1 13 ? -41.950 11.727 26.917 1.00 51.34 13 PRO C C 1
ATOM 1404 O O . PRO C 1 13 ? -42.853 11.299 26.155 1.00 51.53 13 PRO C O 1
ATOM 1408 N N . THR C 1 14 ? -40.773 12.170 26.484 1.00 45.49 14 THR C N 1
ATOM 1409 C CA . THR C 1 14 ? -40.448 12.264 25.075 1.00 46.48 14 THR C CA 1
ATOM 1410 C C . THR C 1 14 ? -40.712 10.949 24.324 1.00 46.70 14 THR C C 1
ATOM 1411 O O . THR C 1 14 ? -41.282 10.958 23.217 1.00 42.78 14 THR C O 1
ATOM 1415 N N . MET C 1 15 ? -40.298 9.828 24.918 1.00 39.91 15 MET C N 1
ATOM 1416 C CA . MET C 1 15 ? -40.459 8.545 24.228 1.00 45.19 15 MET C CA 1
ATOM 1417 C C . MET C 1 15 ? -41.932 8.211 23.937 1.00 46.72 15 MET C C 1
ATOM 1418 O O . MET C 1 15 ? -42.224 7.627 22.906 1.00 45.08 15 MET C O 1
ATOM 1423 N N . ASN C 1 16 ? -42.866 8.619 24.795 1.00 40.41 16 ASN C N 1
ATOM 1424 C CA . ASN C 1 16 ? -44.285 8.382 24.464 1.00 45.55 16 ASN C CA 1
ATOM 1425 C C . ASN C 1 16 ? -44.669 9.049 23.164 1.00 45.16 16 ASN C C 1
ATOM 1426 O O . ASN C 1 16 ? -45.454 8.493 22.421 1.00 45.93 16 ASN C O 1
ATOM 1431 N N . TYR C 1 17 ? -44.148 10.247 22.887 1.00 45.88 17 TYR C N 1
ATOM 1432 C CA . TYR C 1 17 ? -44.499 10.899 21.622 1.00 41.93 17 TYR C CA 1
ATOM 1433 C C . TYR C 1 17 ? -43.788 10.243 20.426 1.00 45.50 17 TYR C C 1
ATOM 1434 O O . TYR C 1 17 ? -44.363 10.072 19.349 1.00 40.49 17 TYR C O 1
ATOM 1443 N N . VAL C 1 18 ? -42.543 9.845 20.626 1.00 42.36 18 VAL C N 1
ATOM 1444 C CA . VAL C 1 18 ? -41.853 9.106 19.604 1.00 45.29 18 VAL C CA 1
ATOM 1445 C C . VAL C 1 18 ? -42.701 7.882 19.238 1.00 42.55 18 VAL C C 1
ATOM 1446 O O . VAL C 1 18 ? -42.889 7.566 18.074 1.00 45.22 18 VAL C O 1
ATOM 1450 N N . LEU C 1 19 ? -43.218 7.194 20.235 1.00 43.57 19 LEU C N 1
ATOM 1451 C CA . LEU C 1 19 ? -43.981 5.987 19.984 1.00 46.25 19 LEU C CA 1
ATOM 1452 C C . LEU C 1 19 ? -45.245 6.259 19.157 1.00 47.89 19 LEU C C 1
ATOM 1453 O O . LEU C 1 19 ? -45.548 5.519 18.223 1.00 48.29 19 LEU C O 1
ATOM 1458 N N . ALA C 1 20 ? -45.967 7.323 19.472 1.00 47.88 20 ALA C N 1
ATOM 1459 C CA . ALA C 1 20 ? -47.155 7.673 18.689 1.00 50.86 20 ALA C CA 1
ATOM 1460 C C . ALA C 1 20 ? -46.796 7.957 17.228 1.00 52.79 20 ALA C C 1
ATOM 1461 O O . ALA C 1 20 ? -47.566 7.629 16.318 1.00 56.55 20 ALA C O 1
ATOM 1463 N N . VAL C 1 21 ? -45.632 8.558 16.996 1.00 47.21 21 VAL C N 1
ATOM 1464 C CA . VAL C 1 21 ? -45.208 8.898 15.634 1.00 46.23 21 VAL C CA 1
ATOM 1465 C C . VAL C 1 21 ? -44.809 7.622 14.912 1.00 45.59 21 VAL C C 1
ATOM 1466 O O . VAL C 1 21 ? -45.280 7.361 13.825 1.00 51.03 21 VAL C O 1
ATOM 1470 N N . VAL C 1 22 ? -43.956 6.810 15.524 1.00 48.94 22 VAL C N 1
ATOM 1471 C CA . VAL C 1 22 ? -43.465 5.590 14.870 1.00 47.65 22 VAL C CA 1
ATOM 1472 C C . VAL C 1 22 ? -44.624 4.641 14.560 1.00 47.65 22 VAL C C 1
ATOM 1473 O O . VAL C 1 22 ? -44.647 3.978 13.531 1.00 51.11 22 VAL C O 1
ATOM 1477 N N . THR C 1 23 ? -45.596 4.589 15.454 1.00 47.06 23 THR C N 1
ATOM 1478 C CA . THR C 1 23 ? -46.782 3.763 15.233 1.00 53.65 23 THR C CA 1
ATOM 1479 C C . THR C 1 23 ? -47.577 4.194 14.021 1.00 49.54 23 THR C C 1
ATOM 1480 O O . THR C 1 23 ? -47.975 3.379 13.193 1.00 56.84 23 THR C O 1
ATOM 1484 N N . GLN C 1 24 ? -47.786 5.483 13.904 1.00 51.66 24 GLN C N 1
ATOM 1485 C CA . GLN C 1 24 ? -48.460 5.995 12.743 1.00 53.62 24 GLN C CA 1
ATOM 1486 C C . GLN C 1 24 ? -47.730 5.646 11.459 1.00 55.84 24 GLN C C 1
ATOM 1487 O O . GLN C 1 24 ? -48.384 5.209 10.510 1.00 59.14 24 GLN C O 1
ATOM 1493 N N . PHE C 1 25 ? -46.396 5.806 11.422 1.00 50.68 25 PHE C N 1
ATOM 1494 C CA . PHE C 1 25 ? -45.631 5.399 10.232 1.00 50.51 25 PHE C CA 1
ATOM 1495 C C . PHE C 1 25 ? -45.730 3.905 9.937 1.00 54.81 25 PHE C C 1
ATOM 1496 O O . PHE C 1 25 ? -45.896 3.508 8.785 1.00 56.43 25 PHE C O 1
ATOM 1504 N N . ASN C 1 26 ? -45.618 3.080 10.974 1.00 53.44 26 ASN C N 1
ATOM 1505 C CA . ASN C 1 26 ? -45.792 1.654 10.821 1.00 51.58 26 ASN C CA 1
ATOM 1506 C C . ASN C 1 26 ? -47.170 1.282 10.272 1.00 54.70 26 ASN C C 1
ATOM 1507 O O . ASN C 1 26 ? -47.319 0.274 9.605 1.00 61.44 26 ASN C O 1
ATOM 1512 N N . ASN C 1 27 ? -48.174 2.102 10.543 1.00 57.87 27 ASN C N 1
ATOM 1513 C CA . ASN C 1 27 ? -49.509 1.864 9.996 1.00 59.67 27 ASN C CA 1
ATOM 1514 C C . ASN C 1 27 ? -49.720 2.545 8.655 1.00 62.82 27 ASN C C 1
ATOM 1515 O O . ASN C 1 27 ? -50.857 2.763 8.228 1.00 60.51 27 ASN C O 1
ATOM 1520 N N . ASN C 1 28 ? -48.603 2.878 8.007 1.00 65.50 28 ASN C N 1
ATOM 1521 C CA . ASN C 1 28 ? -48.578 3.385 6.626 1.00 67.06 28 ASN C CA 1
ATOM 1522 C C . ASN C 1 28 ? -49.088 4.815 6.420 1.00 67.83 28 ASN C C 1
ATOM 1523 O O . ASN C 1 28 ? -49.626 5.133 5.355 1.00 71.48 28 ASN C O 1
ATOM 1528 N N . ALA C 1 29 ? -48.902 5.675 7.424 1.00 67.19 29 ALA C N 1
ATOM 1529 C CA . ALA C 1 29 ? -49.103 7.125 7.256 1.00 60.11 29 ALA C CA 1
ATOM 1530 C C . ALA C 1 29 ? -48.041 7.700 6.312 1.00 62.83 29 ALA C C 1
ATOM 1531 O O . ALA C 1 29 ? -46.870 7.288 6.346 1.00 67.11 29 ALA C O 1
ATOM 1533 N N . ASN C 1 30 ? -48.461 8.619 5.448 1.00 62.99 30 ASN C N 1
ATOM 1534 C CA . ASN C 1 30 ? -47.561 9.325 4.543 1.00 68.72 30 ASN C CA 1
ATOM 1535 C C . ASN C 1 30 ? -47.008 10.595 5.192 1.00 71.97 30 ASN C C 1
ATOM 1536 O O . ASN C 1 30 ? -45.803 10.849 5.122 1.00 70.18 30 ASN C O 1
ATOM 1541 N N . LYS C 1 31 ? -47.916 11.366 5.807 1.00 67.82 31 LYS C N 1
ATOM 1542 C CA . LYS C 1 31 ? -47.637 12.629 6.486 1.00 65.57 31 LYS C CA 1
ATOM 1543 C C . LYS C 1 31 ? -47.982 12.561 7.973 1.00 64.92 31 LYS C C 1
ATOM 1544 O O . LYS C 1 31 ? -49.055 12.071 8.346 1.00 59.41 31 LYS C O 1
ATOM 1550 N N . ILE C 1 32 ? -47.066 13.055 8.813 1.00 61.31 32 ILE C N 1
ATOM 1551 C CA . ILE C 1 32 ? -47.294 13.164 10.257 1.00 54.35 32 ILE C CA 1
ATOM 1552 C C . ILE C 1 32 ? -46.981 14.572 10.737 1.00 51.40 32 ILE C C 1
ATOM 1553 O O . ILE C 1 32 ? -45.932 15.116 10.390 1.00 50.39 32 ILE C O 1
ATOM 1558 N N . ILE C 1 33 ? -47.892 15.147 11.525 1.00 52.80 33 ILE C N 1
ATOM 1559 C CA . ILE C 1 33 ? -47.748 16.510 12.059 1.00 52.85 33 ILE C CA 1
ATOM 1560 C C . ILE C 1 33 ? -47.499 16.531 13.568 1.00 51.26 33 ILE C C 1
ATOM 1561 O O . ILE C 1 33 ? -48.352 16.123 14.348 1.00 55.64 33 ILE C O 1
ATOM 1566 N N . ILE C 1 34 ? -46.341 17.048 13.963 1.00 50.68 34 ILE C N 1
ATOM 1567 C CA . ILE C 1 34 ? -46.001 17.259 15.370 1.00 52.78 34 ILE C CA 1
ATOM 1568 C C . ILE C 1 34 ? -46.172 18.749 15.728 1.00 54.88 34 ILE C C 1
ATOM 1569 O O . ILE C 1 34 ? -45.579 19.606 15.059 1.00 56.85 34 ILE C O 1
ATOM 1574 N N . LYS C 1 35 ? -46.997 19.057 16.743 1.00 51.93 35 LYS C N 1
ATOM 1575 C CA . LYS C 1 35 ? -47.214 20.445 17.224 1.00 48.90 35 LYS C CA 1
ATOM 1576 C C . LYS C 1 35 ? -46.796 20.552 18.662 1.00 45.48 35 LYS C C 1
ATOM 1577 O O . LYS C 1 35 ? -46.961 19.616 19.423 1.00 51.18 35 LYS C O 1
ATOM 1583 N N . ALA C 1 36 ? -46.302 21.717 19.041 1.00 43.35 36 ALA C N 1
ATOM 1584 C CA . ALA C 1 36 ? -45.938 22.008 20.426 1.00 42.88 36 ALA C CA 1
ATOM 1585 C C . ALA C 1 36 ? -45.925 23.510 20.576 1.00 46.76 36 ALA C C 1
ATOM 1586 O O . ALA C 1 36 ? -45.752 24.234 19.584 1.00 43.67 36 ALA C O 1
ATOM 1588 N N . ARG C 1 37 ? -46.111 23.981 21.811 1.00 50.72 37 ARG C N 1
ATOM 1589 C CA . ARG C 1 37 ? -46.042 25.415 22.092 1.00 49.91 37 ARG C CA 1
ATOM 1590 C C . ARG C 1 37 ? -45.223 25.632 23.352 1.00 42.79 37 ARG C C 1
ATOM 1591 O O . ARG C 1 37 ? -45.112 24.742 24.165 1.00 46.34 37 ARG C O 1
ATOM 1599 N N . GLY C 1 38 ? -44.624 26.804 23.495 1.00 44.16 38 GLY C N 1
ATOM 1600 C CA . GLY C 1 38 ? -43.894 27.108 24.721 1.00 45.30 38 GLY C CA 1
ATOM 1601 C C . GLY C 1 38 ? -42.569 26.378 24.908 1.00 47.52 38 GLY C C 1
ATOM 1602 O O . GLY C 1 38 ? -41.814 26.124 23.953 1.00 48.01 38 GLY C O 1
ATOM 1603 N N . LYS C 1 39 ? -42.292 26.029 26.146 1.00 49.81 39 LYS C N 1
ATOM 1604 C CA . LYS C 1 39 ? -41.069 25.335 26.473 1.00 55.85 39 LYS C CA 1
ATOM 1605 C C . LYS C 1 39 ? -40.961 23.963 25.803 1.00 56.48 39 LYS C C 1
ATOM 1606 O O . LYS C 1 39 ? -39.842 23.478 25.615 1.00 49.27 39 LYS C O 1
ATOM 1612 N N . THR C 1 40 ? -42.095 23.329 25.463 1.00 49.38 40 THR C N 1
ATOM 1613 C CA . THR C 1 40 ? -42.012 21.962 24.912 1.00 48.63 40 THR C CA 1
ATOM 1614 C C . THR C 1 40 ? -41.672 21.937 23.423 1.00 45.52 40 THR C C 1
ATOM 1615 O O . THR C 1 40 ? -41.539 20.880 22.814 1.00 44.07 40 THR C O 1
ATOM 1619 N N . ILE C 1 41 ? -41.507 23.113 22.841 1.00 47.86 41 ILE C N 1
ATOM 1620 C CA . ILE C 1 41 ? -40.988 23.197 21.492 1.00 44.80 41 ILE C CA 1
ATOM 1621 C C . ILE C 1 41 ? -39.698 22.348 21.380 1.00 44.37 41 ILE C C 1
ATOM 1622 O O . ILE C 1 41 ? -39.486 21.614 20.390 1.00 41.98 41 ILE C O 1
ATOM 1627 N N . SER C 1 42 ? -38.873 22.379 22.414 1.00 41.38 42 SER C N 1
ATOM 1628 C CA . SER C 1 42 ? -37.617 21.690 22.312 1.00 48.25 42 SER C CA 1
ATOM 1629 C C . SER C 1 42 ? -37.857 20.201 22.451 1.00 48.33 42 SER C C 1
ATOM 1630 O O . SER C 1 42 ? -37.134 19.392 21.871 1.00 47.74 42 SER C O 1
ATOM 1633 N N . LYS C 1 43 ? -38.924 19.842 23.151 1.00 47.55 43 LYS C N 1
ATOM 1634 C CA . LYS C 1 43 ? -39.332 18.439 23.208 1.00 46.87 43 LYS C CA 1
ATOM 1635 C C . LYS C 1 43 ? -39.847 17.930 21.838 1.00 48.88 43 LYS C C 1
ATOM 1636 O O . LYS C 1 43 ? -39.538 16.808 21.425 1.00 48.46 43 LYS C O 1
ATOM 1642 N N . ALA C 1 44 ? -40.614 18.748 21.129 1.00 44.42 44 ALA C N 1
ATOM 1643 C CA . ALA C 1 44 ? -41.024 18.370 19.786 1.00 42.48 44 ALA C CA 1
ATOM 1644 C C . ALA C 1 44 ? -39.815 18.135 18.866 1.00 44.95 44 ALA C C 1
ATOM 1645 O O . ALA C 1 44 ? -39.825 17.194 18.078 1.00 46.41 44 ALA C O 1
ATOM 1647 N N . VAL C 1 45 ? -38.793 18.992 18.943 1.00 42.19 45 VAL C N 1
ATOM 1648 C CA . VAL C 1 45 ? -37.620 18.805 18.089 1.00 42.54 45 VAL C CA 1
ATOM 1649 C C . VAL C 1 45 ? -36.956 17.458 18.407 1.00 43.03 45 VAL C C 1
ATOM 1650 O O . VAL C 1 45 ? -36.646 16.703 17.496 1.00 41.40 45 VAL C O 1
ATOM 1654 N N . ASP C 1 46 ? -36.817 17.152 19.693 1.00 44.87 46 ASP C N 1
ATOM 1655 C CA . ASP C 1 46 ? -36.381 15.843 20.161 1.00 48.62 46 ASP C CA 1
ATOM 1656 C C . ASP C 1 46 ? -37.217 14.695 19.576 1.00 48.13 46 ASP C C 1
ATOM 1657 O O . ASP C 1 46 ? -36.670 13.695 19.114 1.00 45.51 46 ASP C O 1
ATOM 1662 N N . VAL C 1 47 ? -38.536 14.822 19.596 1.00 45.37 47 VAL C N 1
ATOM 1663 C CA . VAL C 1 47 ? -39.375 13.760 19.086 1.00 41.61 47 VAL C CA 1
ATOM 1664 C C . VAL C 1 47 ? -39.011 13.482 17.631 1.00 41.80 47 VAL C C 1
ATOM 1665 O O . VAL C 1 47 ? -38.748 12.343 17.239 1.00 43.54 47 VAL C O 1
ATOM 1669 N N . ALA C 1 48 ? -38.963 14.538 16.841 1.00 42.22 48 ALA C N 1
ATOM 1670 C CA . ALA C 1 48 ? -38.656 14.418 15.431 1.00 42.32 48 ALA C CA 1
ATOM 1671 C C . ALA C 1 48 ? -37.239 13.917 15.176 1.00 46.42 48 ALA C C 1
ATOM 1672 O O . ALA C 1 48 ? -37.047 13.094 14.293 1.00 49.67 48 ALA C O 1
ATOM 1674 N N . GLU C 1 49 ? -36.252 14.392 15.937 1.00 45.24 49 GLU C N 1
ATOM 1675 C CA . GLU C 1 49 ? -34.872 13.950 15.720 1.00 44.84 49 GLU C CA 1
ATOM 1676 C C . GLU C 1 49 ? -34.636 12.470 16.074 1.00 47.05 49 GLU C C 1
ATOM 1677 O O . GLU C 1 49 ? -34.034 11.728 15.310 1.00 48.45 49 GLU C O 1
ATOM 1683 N N . ILE C 1 50 ? -35.123 12.038 17.225 1.00 47.84 50 ILE C N 1
ATOM 1684 C CA . ILE C 1 50 ? -35.003 10.650 17.627 1.00 45.36 50 ILE C CA 1
ATOM 1685 C C . ILE C 1 50 ? -35.718 9.759 16.603 1.00 49.35 50 ILE C C 1
ATOM 1686 O O . ILE C 1 50 ? -35.164 8.753 16.150 1.00 48.67 50 ILE C O 1
ATOM 1691 N N . THR C 1 51 ? -36.926 10.144 16.200 1.00 46.71 51 THR C N 1
ATOM 1692 C CA . THR C 1 51 ? -37.683 9.314 15.286 1.00 44.45 51 THR C CA 1
ATOM 1693 C C . THR C 1 51 ? -36.850 9.002 14.052 1.00 43.89 51 THR C C 1
ATOM 1694 O O . THR C 1 51 ? -36.783 7.878 13.582 1.00 51.73 51 THR C O 1
ATOM 1698 N N . ARG C 1 52 ? -36.223 10.013 13.511 1.00 44.13 52 ARG C N 1
ATOM 1699 C CA . ARG C 1 52 ? -35.586 9.825 12.240 1.00 52.25 52 ARG C CA 1
ATOM 1700 C C . ARG C 1 52 ? -34.161 9.275 12.333 1.00 51.12 52 ARG C C 1
ATOM 1701 O O . ARG C 1 52 ? -33.627 8.795 11.350 1.00 61.11 52 ARG C O 1
ATOM 1709 N N . HIS C 1 53 ? -33.574 9.303 13.514 1.00 51.28 53 HIS C N 1
ATOM 1710 C CA . HIS C 1 53 ? -32.271 8.679 13.704 1.00 56.17 53 HIS C CA 1
ATOM 1711 C C . HIS C 1 53 ? -32.402 7.239 14.104 1.00 53.92 53 HIS C C 1
ATOM 1712 O O . HIS C 1 53 ? -31.579 6.414 13.731 1.00 53.41 53 HIS C O 1
ATOM 1719 N N . LYS C 1 54 ? -33.434 6.924 14.879 1.00 56.17 54 LYS C N 1
ATOM 1720 C CA . LYS C 1 54 ? -33.533 5.604 15.502 1.00 52.48 54 LYS C CA 1
ATOM 1721 C C . LYS C 1 54 ? -34.607 4.712 14.949 1.00 48.58 54 LYS C C 1
ATOM 1722 O O . LYS C 1 54 ? -34.512 3.520 15.113 1.00 54.55 54 LYS C O 1
ATOM 1728 N N . PHE C 1 55 ? -35.630 5.253 14.299 1.00 49.59 55 PHE C N 1
ATOM 1729 C CA . PHE C 1 55 ? -36.807 4.415 14.005 1.00 46.55 55 PHE C CA 1
ATOM 1730 C C . PHE C 1 55 ? -37.233 4.433 12.567 1.00 47.08 55 PHE C C 1
ATOM 1731 O O . PHE C 1 55 ? -37.486 3.399 12.002 1.00 55.01 55 PHE C O 1
ATOM 1739 N N . ILE C 1 56 ? -37.356 5.613 11.982 1.00 46.89 56 ILE C N 1
ATOM 1740 C CA . ILE C 1 56 ? -37.803 5.744 10.607 1.00 47.65 56 ILE C CA 1
ATOM 1741 C C . ILE C 1 56 ? -36.727 6.563 9.890 1.00 53.49 56 ILE C C 1
ATOM 1742 O O . ILE C 1 56 ? -36.896 7.764 9.692 1.00 49.54 56 ILE C O 1
ATOM 1747 N N . PRO C 1 57 ? -35.589 5.921 9.539 1.00 56.50 57 PRO C N 1
ATOM 1748 C CA . PRO C 1 57 ? -34.444 6.660 8.999 1.00 55.58 57 PRO C CA 1
ATOM 1749 C C . PRO C 1 57 ? -34.737 7.396 7.714 1.00 54.31 57 PRO C C 1
ATOM 1750 O O . PRO C 1 57 ? -33.959 8.254 7.332 1.00 58.57 57 PRO C O 1
ATOM 1754 N N . ASP C 1 58 ? -35.849 7.078 7.055 1.00 54.00 58 ASP C N 1
ATOM 1755 C CA . ASP C 1 58 ? -36.239 7.819 5.849 1.00 54.28 58 ASP C CA 1
ATOM 1756 C C . ASP C 1 58 ? -37.371 8.832 6.054 1.00 56.83 58 ASP C C 1
ATOM 1757 O O . ASP C 1 58 ? -37.994 9.270 5.089 1.00 59.47 58 ASP C O 1
ATOM 1762 N N . ALA C 1 59 ? -37.658 9.191 7.303 1.00 57.42 59 ALA C N 1
ATOM 1763 C CA . ALA C 1 59 ? -38.618 10.269 7.565 1.00 57.16 59 ALA C CA 1
ATOM 1764 C C . ALA C 1 59 ? -37.949 11.578 7.207 1.00 55.14 59 ALA C C 1
ATOM 1765 O O . ALA C 1 59 ? -36.773 11.811 7.553 1.00 57.18 59 ALA C O 1
ATOM 1767 N N . LYS C 1 60 ? -38.678 12.410 6.478 1.00 58.26 60 LYS C N 1
ATOM 1768 C CA . LYS C 1 60 ? -38.152 13.703 6.034 1.00 55.98 60 LYS C CA 1
ATOM 1769 C C . LYS C 1 60 ? -38.953 14.889 6.503 1.00 53.78 60 LYS C C 1
ATOM 1770 O O . LYS C 1 60 ? -40.172 14.805 6.718 1.00 50.94 60 LYS C O 1
ATOM 1776 N N . TYR C 1 61 ? -38.244 15.998 6.661 1.00 52.20 61 TYR C N 1
ATOM 1777 C CA . TYR C 1 61 ? -38.845 17.269 7.023 1.00 53.49 61 TYR C CA 1
ATOM 1778 C C . TYR C 1 61 ? -39.527 17.874 5.805 1.00 52.41 61 TYR C C 1
ATOM 1779 O O . TYR C 1 61 ? -38.875 18.495 4.981 1.00 51.13 61 TYR C O 1
ATOM 1788 N N . GLU C 1 62 ? -40.835 17.682 5.692 1.00 52.54 62 GLU C N 1
ATOM 1789 C CA . GLU C 1 62 ? -41.615 18.286 4.619 1.00 56.68 62 GLU C CA 1
ATOM 1790 C C . GLU C 1 62 ? -41.708 19.803 4.826 1.00 57.74 62 GLU C C 1
ATOM 1791 O O . GLU C 1 62 ? -41.513 20.578 3.895 1.00 62.05 62 GLU C O 1
ATOM 1797 N N . GLU C 1 63 ? -42.009 20.221 6.052 1.00 60.11 63 GLU C N 1
ATOM 1798 C CA . GLU C 1 63 ? -42.248 21.629 6.373 1.00 56.42 63 GLU C CA 1
ATOM 1799 C C . GLU C 1 63 ? -42.021 21.878 7.861 1.00 56.49 63 GLU C C 1
ATOM 1800 O O . GLU C 1 63 ? -42.280 20.995 8.695 1.00 56.10 63 GLU C O 1
ATOM 1806 N N . ILE C 1 64 ? -41.511 23.064 8.191 1.00 53.61 64 ILE C N 1
ATOM 1807 C CA . ILE C 1 64 ? -41.334 23.486 9.582 1.00 49.83 64 ILE C CA 1
ATOM 1808 C C . ILE C 1 64 ? -41.913 24.889 9.710 1.00 52.90 64 ILE C C 1
ATOM 1809 O O . ILE C 1 64 ? -41.407 25.804 9.085 1.00 52.75 64 ILE C O 1
ATOM 1814 N N . ARG C 1 65 ? -42.982 25.049 10.493 1.00 52.51 65 ARG C N 1
ATOM 1815 C CA . ARG C 1 65 ? -43.604 26.358 10.692 1.00 49.46 65 ARG C CA 1
ATOM 1816 C C . ARG C 1 65 ? -43.398 26.843 12.100 1.00 45.91 65 ARG C C 1
ATOM 1817 O O . ARG C 1 65 ? -43.627 26.111 13.062 1.00 49.09 65 ARG C O 1
ATOM 1825 N N . LEU C 1 66 ? -42.993 28.094 12.213 1.00 44.96 66 LEU C N 1
ATOM 1826 C CA . LEU C 1 66 ? -42.860 28.772 13.495 1.00 49.77 66 LEU C CA 1
ATOM 1827 C C . LEU C 1 66 ? -43.946 29.833 13.589 1.00 54.39 66 LEU C C 1
ATOM 1828 O O . LEU C 1 66 ? -44.200 30.551 12.638 1.00 55.92 66 LEU C O 1
ATOM 1833 N N . ASP C 1 67 ? -44.587 29.940 14.741 1.00 55.46 67 ASP C N 1
ATOM 1834 C CA . ASP C 1 67 ? -45.703 30.847 14.866 1.00 52.87 67 ASP C CA 1
ATOM 1835 C C . ASP C 1 67 ? -45.822 31.400 16.281 1.00 52.71 67 ASP C C 1
ATOM 1836 O O . ASP C 1 67 ? -45.025 31.084 17.178 1.00 52.54 67 ASP C O 1
ATOM 1841 N N . THR C 1 68 ? -46.813 32.258 16.473 1.00 55.73 68 THR C N 1
ATOM 1842 C CA . THR C 1 68 ? -47.203 32.689 17.800 1.00 56.19 68 THR C CA 1
ATOM 1843 C C . THR C 1 68 ? -48.666 32.330 17.974 1.00 60.22 68 THR C C 1
ATOM 1844 O O . THR C 1 68 ? -49.455 32.485 17.036 1.00 59.01 68 THR C O 1
A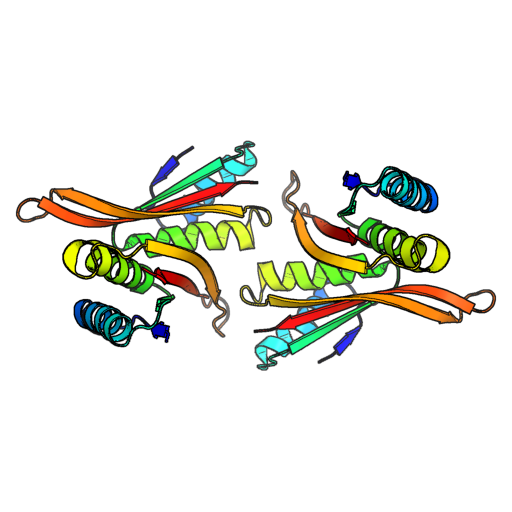TOM 1848 N N . GLU C 1 69 ? -49.013 31.825 19.1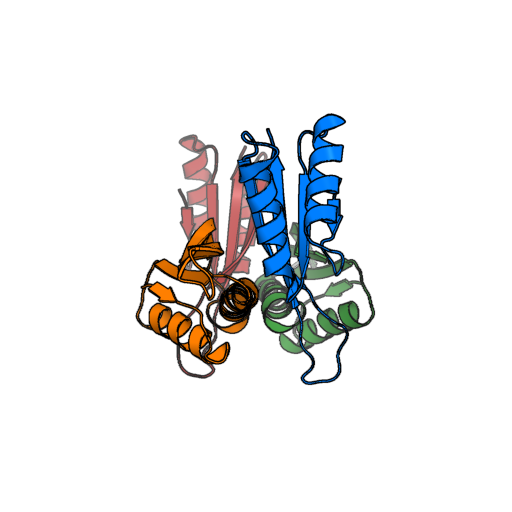57 1.00 58.73 69 GLU C N 1
ATOM 1849 C CA . GLU C 1 69 ? -50.400 31.504 19.502 1.00 61.06 69 GLU C CA 1
ATOM 1850 C C . GLU C 1 69 ? -50.765 32.209 20.790 1.00 58.36 69 GLU C C 1
ATOM 1851 O O . GLU C 1 69 ? -49.880 32.577 21.590 1.00 50.66 69 GLU C O 1
ATOM 1857 N N . THR C 1 70 ? -52.066 32.377 21.016 1.00 56.51 70 THR C N 1
ATOM 1858 C CA . THR C 1 70 ? -52.491 32.954 22.283 1.00 61.78 70 THR C CA 1
ATOM 1859 C C . THR C 1 70 ? -53.211 31.947 23.145 1.00 64.73 70 THR C C 1
ATOM 1860 O O . THR C 1 70 ? -53.981 31.126 22.646 1.00 71.11 70 THR C O 1
ATOM 1864 N N . LEU C 1 71 ? -52.978 32.028 24.447 1.00 64.23 71 LEU C N 1
ATOM 1865 C CA . LEU C 1 71 ? -53.701 31.182 25.375 1.00 65.71 71 LEU C CA 1
ATOM 1866 C C . LEU C 1 71 ? -54.225 31.971 26.581 1.00 65.08 71 LEU C C 1
ATOM 1867 O O . LEU C 1 71 ? -53.834 33.127 26.803 1.00 63.69 71 LEU C O 1
ATOM 1872 N N . GLN C 1 72 ? -55.141 31.366 27.335 1.00 69.87 72 GLN C N 1
ATOM 1873 C CA . GLN C 1 72 ? -55.558 31.961 28.589 1.00 70.28 72 GLN C CA 1
ATOM 1874 C C . GLN C 1 72 ? -54.438 31.715 29.592 1.00 69.18 72 GLN C C 1
ATOM 1875 O O . GLN C 1 72 ? -54.083 30.571 29.867 1.00 68.42 72 GLN C O 1
ATOM 1881 N N . GLY C 1 73 ? -53.879 32.795 30.125 1.00 65.84 73 GLY C N 1
ATOM 1882 C CA . GLY C 1 73 ? -52.803 32.687 31.086 1.00 66.52 73 GLY C CA 1
ATOM 1883 C C . GLY C 1 73 ? -53.318 32.887 32.489 1.00 72.08 73 GLY C C 1
ATOM 1884 O O . GLY C 1 73 ? -54.539 32.834 32.744 1.00 68.91 73 GLY C O 1
ATOM 1885 N N . GLU C 1 74 ? -52.375 33.111 33.400 1.00 76.67 74 GLU C N 1
ATOM 1886 C CA . GLU C 1 74 ? -52.690 33.436 34.782 1.00 84.39 74 GLU C CA 1
ATOM 1887 C C . GLU C 1 74 ? -53.404 34.792 34.938 1.00 79.77 74 GLU C C 1
ATOM 1888 O O . GLU C 1 74 ? -54.328 34.913 35.754 1.00 81.48 74 GLU C O 1
ATOM 1894 N N . ARG C 1 75 ? -52.992 35.786 34.143 1.00 68.04 75 ARG C N 1
ATOM 1895 C CA . ARG C 1 75 ? -53.511 37.156 34.245 1.00 61.00 75 ARG C CA 1
ATOM 1896 C C . ARG C 1 75 ? -53.924 37.726 32.882 1.00 54.88 75 ARG C C 1
ATOM 1897 O O . ARG C 1 75 ? -53.156 38.445 32.253 1.00 61.18 75 ARG C O 1
ATOM 1905 N N . GLY C 1 76 ? -55.137 37.425 32.428 1.00 53.79 76 GLY C N 1
ATOM 1906 C CA . GLY C 1 76 ? -55.506 37.751 31.052 1.00 60.51 76 GLY C CA 1
ATOM 1907 C C . GLY C 1 76 ? -54.787 36.886 30.019 1.00 61.33 76 GLY C C 1
ATOM 1908 O O . GLY C 1 76 ? -54.212 35.852 30.359 1.00 61.94 76 GLY C O 1
ATOM 1909 N N . SER C 1 77 ? -54.801 37.324 28.763 1.00 64.92 77 SER C N 1
ATOM 1910 C CA . SER C 1 77 ? -54.337 36.504 27.647 1.00 65.46 77 SER C CA 1
ATOM 1911 C C . SER C 1 77 ? -52.829 36.587 27.529 1.00 66.83 77 SER C C 1
ATOM 1912 O O . SER C 1 77 ? -52.197 37.448 28.121 1.00 62.40 77 SER C O 1
ATOM 1915 N N . SER C 1 78 ? -52.256 35.672 26.762 1.00 68.62 78 SER C N 1
ATOM 1916 C CA . SER C 1 78 ? -50.831 35.474 26.785 1.00 67.29 78 SER C CA 1
ATOM 1917 C C . SER C 1 78 ? -50.363 34.831 25.482 1.00 65.15 78 SER C C 1
ATOM 1918 O O . SER C 1 78 ? -51.040 33.957 24.914 1.00 58.00 78 SER C O 1
ATOM 1921 N N . ASN C 1 79 ? -49.200 35.283 25.024 1.00 67.96 79 ASN C N 1
ATOM 1922 C CA . ASN C 1 79 ? -48.617 34.868 23.766 1.00 63.79 79 ASN C CA 1
ATOM 1923 C C . ASN C 1 79 ? -47.500 33.882 23.993 1.00 62.69 79 ASN C C 1
ATOM 1924 O O . ASN C 1 79 ? -46.603 34.151 24.788 1.00 64.16 79 ASN C O 1
ATOM 1929 N N . VAL C 1 80 ? -47.555 32.740 23.311 1.00 57.73 80 VAL C N 1
ATOM 1930 C CA . VAL C 1 80 ? -46.426 31.805 23.310 1.00 53.59 80 VAL C CA 1
ATOM 1931 C C . VAL C 1 80 ? -46.069 31.407 21.899 1.00 47.95 80 VAL C C 1
ATOM 1932 O O . VAL C 1 80 ? -46.901 31.503 20.998 1.00 49.01 80 VAL C O 1
ATOM 1936 N N . SER C 1 81 ? -44.818 30.981 21.720 1.00 47.36 81 SER C N 1
ATOM 1937 C CA . SER C 1 81 ? -44.349 30.452 20.443 1.00 44.76 81 SER C CA 1
ATOM 1938 C C . SER C 1 81 ? -44.914 29.056 20.210 1.00 43.33 81 SER C C 1
ATOM 1939 O O . SER C 1 81 ? -45.235 28.337 21.156 1.00 44.96 81 SER C O 1
ATOM 1942 N N . SER C 1 82 ? -45.024 28.665 18.950 1.00 41.74 82 SER C N 1
ATOM 1943 C CA . SER C 1 82 ? -45.498 27.341 18.630 1.00 45.48 82 SER C CA 1
ATOM 1944 C C . SER C 1 82 ? -44.712 26.833 17.442 1.00 45.14 82 SER C C 1
ATOM 1945 O O . SER C 1 82 ? -44.222 27.623 16.622 1.00 45.11 82 SER C O 1
ATOM 1948 N N . ILE C 1 83 ? -44.601 25.512 17.341 1.00 41.52 83 ILE C N 1
ATOM 1949 C CA . ILE C 1 83 ? -43.895 24.919 16.226 1.00 42.89 83 ILE C CA 1
ATOM 1950 C C . ILE C 1 83 ? -44.775 23.887 15.581 1.00 46.10 83 ILE C C 1
ATOM 1951 O O . ILE C 1 83 ? -45.543 23.209 16.257 1.00 45.94 83 ILE C O 1
ATOM 1956 N N . GLU C 1 84 ? -44.610 23.758 14.270 1.00 49.17 84 GLU C N 1
ATOM 1957 C CA . GLU C 1 84 ? -45.380 22.873 13.433 1.00 49.18 84 GLU C CA 1
ATOM 1958 C C . GLU C 1 84 ? -44.434 22.054 12.562 1.00 48.58 84 GLU C C 1
ATOM 1959 O O . GLU C 1 84 ? -43.905 22.564 11.572 1.00 49.14 84 GLU C O 1
ATOM 1965 N N . ILE C 1 85 ? -44.199 20.796 12.911 1.00 48.18 85 ILE C N 1
ATOM 1966 C CA . ILE C 1 85 ? -43.269 19.983 12.128 1.00 45.93 85 ILE C CA 1
ATOM 1967 C C . ILE C 1 85 ? -43.991 18.923 11.337 1.00 48.87 85 ILE C C 1
ATOM 1968 O O . ILE C 1 85 ? -44.684 18.089 11.907 1.00 56.21 85 ILE C O 1
ATOM 1973 N N . THR C 1 86 ? -43.798 18.936 10.025 1.00 50.13 86 THR C N 1
ATOM 1974 C CA . THR C 1 86 ? -44.350 17.912 9.164 1.00 52.16 86 THR C CA 1
ATOM 1975 C C . THR C 1 86 ? -43.274 16.932 8.716 1.00 48.82 86 THR C C 1
ATOM 1976 O O . THR C 1 86 ? -42.375 17.293 7.990 1.00 47.93 86 THR C O 1
ATOM 1980 N N . LEU C 1 87 ? -43.404 15.688 9.155 1.00 51.51 87 LEU C N 1
ATOM 1981 C CA . LEU C 1 87 ? -42.585 14.601 8.676 1.00 52.14 87 LEU C CA 1
ATOM 1982 C C . LEU C 1 87 ? -43.334 13.797 7.614 1.00 57.55 87 LEU C C 1
ATOM 1983 O O . LEU C 1 87 ? -44.547 13.535 7.741 1.00 59.99 87 LEU C O 1
ATOM 1988 N N . SER C 1 88 ? -42.609 13.397 6.572 1.00 58.50 88 SER C N 1
ATOM 1989 C CA . SER C 1 88 ? -43.163 12.492 5.569 1.00 63.50 88 SER C CA 1
ATOM 1990 C C . SER C 1 88 ? -42.130 11.514 5.021 1.00 65.75 88 SER C C 1
ATOM 1991 O O . SER C 1 88 ? -40.917 11.659 5.270 1.00 60.30 88 SER C O 1
ATOM 1994 N N . ARG C 1 89 ? -42.629 10.542 4.254 1.00 66.24 89 ARG C N 1
ATOM 1995 C CA . ARG C 1 89 ? -41.791 9.523 3.627 1.00 72.48 89 ARG C CA 1
ATOM 1996 C C . ARG C 1 89 ? -41.789 9.642 2.105 1.00 77.46 89 ARG C C 1
ATOM 1997 O O . ARG C 1 89 ? -42.848 9.771 1.489 1.00 82.64 89 ARG C O 1
ATOM 2005 N N . ASN D 1 5 ? -21.927 36.820 12.223 1.00 96.72 5 ASN D N 1
ATOM 2006 C CA . ASN D 1 5 ? -23.280 36.979 11.689 1.00 105.35 5 ASN D CA 1
ATOM 2007 C C . ASN D 1 5 ? -24.280 36.015 12.303 1.00 100.53 5 ASN D C 1
ATOM 2008 O O . ASN D 1 5 ? -25.457 35.986 11.941 1.00 82.34 5 ASN D O 1
ATOM 2013 N N . ILE D 1 6 ? -23.795 35.214 13.230 1.00 85.60 6 ILE D N 1
ATOM 2014 C CA . ILE D 1 6 ? -24.653 34.271 13.864 1.00 74.49 6 ILE D CA 1
ATOM 2015 C C . ILE D 1 6 ? -24.854 34.726 15.268 1.00 73.12 6 ILE D C 1
ATOM 2016 O O . ILE D 1 6 ? -23.954 35.208 15.902 1.00 77.25 6 ILE D O 1
ATOM 2021 N N . ILE D 1 7 ? -26.068 34.557 15.732 1.00 62.61 7 ILE D N 1
ATOM 2022 C CA . ILE D 1 7 ? -26.446 34.887 17.091 1.00 55.26 7 ILE D CA 1
ATOM 2023 C C . ILE D 1 7 ? -26.775 33.598 17.840 1.00 58.07 7 ILE D C 1
ATOM 2024 O O . ILE D 1 7 ? -27.770 32.919 17.548 1.00 56.77 7 ILE D O 1
ATOM 2029 N N . PHE D 1 8 ? -25.911 33.260 18.793 1.00 52.46 8 PHE D N 1
ATOM 2030 C CA . PHE D 1 8 ? -26.062 32.081 19.600 1.00 50.19 8 PHE D CA 1
ATOM 2031 C C . PHE D 1 8 ? -26.935 32.421 20.784 1.00 54.19 8 PHE D C 1
ATOM 2032 O O . PHE D 1 8 ? -26.530 33.188 21.651 1.00 55.27 8 PHE D O 1
ATOM 2040 N N . VAL D 1 9 ? -28.127 31.842 20.837 1.00 50.49 9 VAL D N 1
ATOM 2041 C CA . VAL D 1 9 ? -29.056 32.185 21.886 1.00 48.68 9 VAL D CA 1
ATOM 2042 C C . VAL D 1 9 ? -28.757 31.370 23.118 1.00 52.31 9 VAL D C 1
ATOM 2043 O O . VAL D 1 9 ? -28.854 30.150 23.100 1.00 55.65 9 VAL D O 1
ATOM 2047 N N . GLY D 1 10 ? -28.391 32.066 24.190 1.00 59.64 10 GLY D N 1
ATOM 2048 C CA . GLY D 1 10 ? -27.990 31.442 25.437 1.00 54.12 10 GLY D CA 1
ATOM 2049 C C . GLY D 1 10 ? -28.829 31.946 26.592 1.00 65.38 10 GLY D C 1
ATOM 2050 O O . GLY D 1 10 ? -30.069 32.030 26.485 1.00 60.91 10 GLY D O 1
ATOM 2051 N N . LYS D 1 11 ? -28.154 32.306 27.686 1.00 66.62 11 LYS D N 1
ATOM 2052 C CA . LYS D 1 11 ? -28.827 32.458 28.974 1.00 68.72 11 LYS D CA 1
ATOM 2053 C C . LYS D 1 11 ? -29.323 33.864 29.31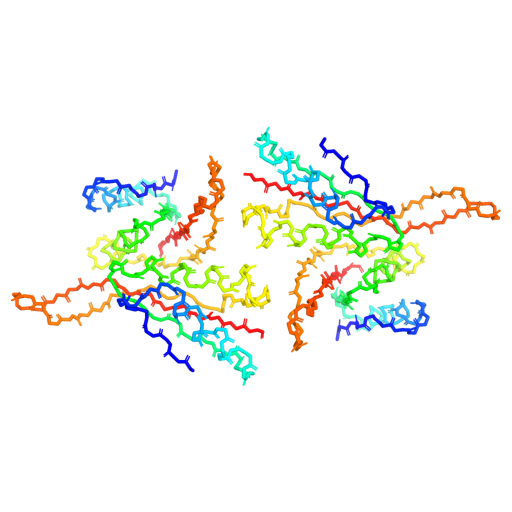7 1.00 62.90 11 LYS D C 1
ATOM 2054 O O . LYS D 1 11 ? -30.155 34.006 30.213 1.00 65.60 11 LYS D O 1
ATOM 2060 N N . LYS D 1 12 ? -28.840 34.878 28.593 1.00 58.14 12 LYS D N 1
ATOM 2061 C CA . LYS D 1 12 ? -29.276 36.283 28.764 1.00 61.34 12 LYS D CA 1
ATOM 2062 C C . LYS D 1 12 ? -30.773 36.507 28.478 1.00 58.28 12 LYS D C 1
ATOM 2063 O O . LYS D 1 12 ? -31.396 35.704 27.774 1.00 58.12 12 LYS D O 1
ATOM 2069 N N . PRO D 1 13 ? -31.364 37.587 29.029 1.00 58.70 13 PRO D N 1
ATOM 2070 C CA . PRO D 1 13 ? -32.780 37.863 28.706 1.00 55.91 13 PRO D CA 1
ATOM 2071 C C . PRO D 1 13 ? -33.026 38.013 27.216 1.00 54.76 13 PRO D C 1
ATOM 2072 O O . PRO D 1 13 ? -32.190 38.556 26.481 1.00 54.51 13 PRO D O 1
ATOM 2076 N N . THR D 1 14 ? -34.170 37.494 26.796 1.00 50.33 14 THR D N 1
ATOM 2077 C CA . THR D 1 14 ? -34.559 37.385 25.401 1.00 49.40 14 THR D CA 1
ATOM 2078 C C . THR D 1 14 ? -34.322 38.640 24.554 1.00 50.34 14 THR D C 1
ATOM 2079 O O . THR D 1 14 ? -33.844 38.550 23.408 1.00 49.39 14 THR D O 1
ATOM 2083 N N . MET D 1 15 ? -34.628 39.802 25.125 1.00 47.37 15 MET D N 1
ATOM 2084 C CA . MET D 1 15 ? -34.596 41.041 24.371 1.00 47.98 15 MET D CA 1
ATOM 2085 C C . MET D 1 15 ? -33.179 41.399 23.913 1.00 49.27 15 MET D C 1
ATOM 2086 O O . MET D 1 15 ? -33.024 41.978 22.857 1.00 50.15 15 MET D O 1
ATOM 2091 N N . ASN D 1 16 ? -32.155 41.030 24.684 1.00 45.46 16 ASN D N 1
ATOM 2092 C CA . ASN D 1 16 ? -30.740 41.162 24.236 1.00 51.12 16 ASN D CA 1
ATOM 2093 C C . ASN D 1 16 ? -30.509 40.540 22.880 1.00 49.89 16 ASN D C 1
ATOM 2094 O O . ASN D 1 16 ? -29.943 41.168 21.987 1.00 45.20 16 ASN D O 1
ATOM 2099 N N . TYR D 1 17 ? -30.999 39.310 22.718 1.00 52.61 17 TYR D N 1
ATOM 2100 C CA . TYR D 1 17 ? -30.874 38.619 21.449 1.00 50.57 17 TYR D CA 1
ATOM 2101 C C . TYR D 1 17 ? -31.672 39.333 20.379 1.00 50.17 17 TYR D C 1
ATOM 2102 O O . TYR D 1 17 ? -31.202 39.479 19.248 1.00 48.21 17 TYR D O 1
ATOM 2111 N N . VAL D 1 18 ? -32.853 39.833 20.751 1.00 50.48 18 VAL D N 1
ATOM 2112 C CA . VAL D 1 18 ? -33.684 40.566 19.797 1.00 47.17 18 VAL D CA 1
ATOM 2113 C C . VAL D 1 18 ? -32.948 41.825 19.336 1.00 45.84 18 VAL D C 1
ATOM 2114 O O . VAL D 1 18 ? -32.976 42.163 18.159 1.00 45.92 18 VAL D O 1
ATOM 2118 N N . LEU D 1 19 ? -32.297 42.502 20.271 1.00 47.27 19 LEU D N 1
ATOM 2119 C CA . LEU D 1 19 ? -31.524 43.704 19.993 1.00 50.56 19 LEU D CA 1
ATOM 2120 C C . LEU D 1 19 ? -30.380 43.395 19.045 1.00 53.75 19 LEU D C 1
ATOM 2121 O O . LEU D 1 19 ? -30.157 44.147 18.082 1.00 54.56 19 LEU D O 1
ATOM 2126 N N . ALA D 1 20 ? -29.660 42.301 19.312 1.00 48.62 20 ALA D N 1
ATOM 2127 C CA . ALA D 1 20 ? -28.560 41.871 18.434 1.00 51.22 20 ALA D CA 1
ATOM 2128 C C . ALA D 1 20 ? -29.047 41.642 17.000 1.00 53.21 20 ALA D C 1
ATOM 2129 O O . ALA D 1 20 ? -28.348 41.960 16.033 1.00 51.53 20 ALA D O 1
ATOM 2131 N N . VAL D 1 21 ? -30.266 41.113 16.870 1.00 51.53 21 VAL D N 1
ATOM 2132 C CA . VAL D 1 21 ? -30.869 40.880 15.551 1.00 49.93 21 VAL D CA 1
ATOM 2133 C C . VAL D 1 21 ? -31.209 42.213 14.874 1.00 50.38 21 VAL D C 1
ATOM 2134 O O . VAL D 1 21 ? -30.865 42.432 13.722 1.00 53.85 21 VAL D O 1
ATOM 2138 N N . VAL D 1 22 ? -31.871 43.116 15.590 1.00 57.00 22 VAL D N 1
ATOM 2139 C CA . VAL D 1 22 ? -32.241 44.402 15.000 1.00 55.33 22 VAL D CA 1
ATOM 2140 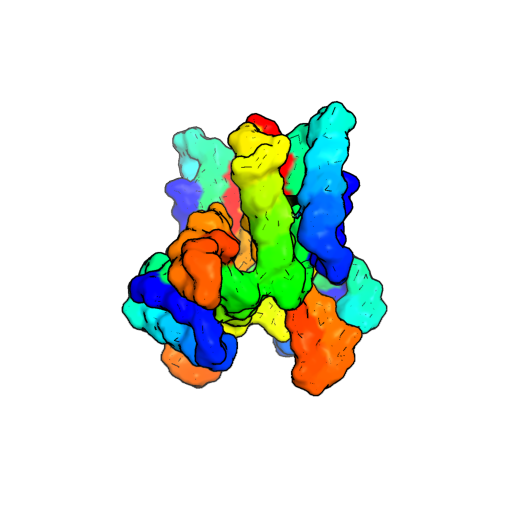C C . VAL D 1 22 ? -30.992 45.181 14.624 1.00 55.20 22 VAL D C 1
ATOM 2141 O O . VAL D 1 22 ? -30.889 45.680 13.520 1.00 64.04 22 VAL D O 1
ATOM 2145 N N . THR D 1 23 ? -30.039 45.258 15.538 1.00 58.77 23 THR D N 1
ATOM 2146 C CA . THR D 1 23 ? -28.763 45.916 15.270 1.00 64.26 23 THR D CA 1
ATOM 2147 C C . THR D 1 23 ? -28.145 45.501 13.947 1.00 68.12 23 THR D C 1
ATOM 2148 O O . THR D 1 23 ? -27.750 46.352 13.145 1.00 71.69 23 THR D O 1
ATOM 2152 N N . GLN D 1 24 ? -28.059 44.191 13.723 1.00 70.28 24 GLN D N 1
ATOM 2153 C CA . GLN D 1 24 ? -27.349 43.680 12.564 1.00 65.27 24 GLN D CA 1
ATOM 2154 C C . GLN D 1 24 ? -28.044 43.959 11.243 1.00 68.15 24 GLN D C 1
ATOM 2155 O O . GLN D 1 24 ? -27.369 44.126 10.235 1.00 75.10 24 GLN D O 1
ATOM 2161 N N . PHE D 1 25 ? -29.376 44.043 11.251 1.00 64.28 25 PHE D N 1
ATOM 2162 C CA . PHE D 1 25 ? -30.123 44.488 10.067 1.00 69.25 25 PHE D CA 1
ATOM 2163 C C . PHE D 1 25 ? -29.911 45.965 9.712 1.00 75.74 25 PHE D C 1
ATOM 2164 O O . PHE D 1 25 ? -29.989 46.341 8.541 1.00 79.38 25 PHE D O 1
ATOM 2172 N N . ASN D 1 26 ? -29.685 46.805 10.721 1.00 77.24 26 ASN D N 1
ATOM 2173 C CA . ASN D 1 26 ? -29.489 48.247 10.501 1.00 79.14 26 ASN D CA 1
ATOM 2174 C C . ASN D 1 26 ? -28.193 48.579 9.802 1.00 78.36 26 ASN D C 1
ATOM 2175 O O . ASN D 1 26 ? -28.133 49.509 9.007 1.00 85.67 26 ASN D O 1
ATOM 2180 N N . ASN D 1 27 ? -27.160 47.809 10.118 1.00 79.30 27 ASN D N 1
ATOM 2181 C CA . ASN D 1 27 ? -25.897 47.811 9.391 1.00 71.85 27 ASN D CA 1
ATOM 2182 C C . ASN D 1 27 ? -26.003 46.916 8.169 1.00 78.73 27 ASN D C 1
ATOM 2183 O O . ASN D 1 27 ? -25.017 46.319 7.736 1.00 80.18 27 ASN D O 1
ATOM 2188 N N . ASN D 1 28 ? -27.237 46.806 7.664 1.00 84.93 28 ASN D N 1
ATOM 2189 C CA . ASN D 1 28 ? -27.592 46.147 6.401 1.00 85.75 28 ASN D CA 1
ATOM 2190 C C . ASN D 1 28 ? -26.946 44.781 6.044 1.00 92.66 28 ASN D C 1
ATOM 2191 O O . ASN D 1 28 ? -26.612 44.534 4.880 1.00 100.16 28 ASN D O 1
ATOM 2196 N N . ALA D 1 29 ? -26.780 43.893 7.027 1.00 88.27 29 ALA D N 1
ATOM 2197 C CA . ALA D 1 29 ? -26.683 42.463 6.701 1.00 79.15 29 ALA D CA 1
ATOM 2198 C C . ALA D 1 29 ? -28.021 42.068 6.059 1.00 73.13 29 ALA D C 1
ATOM 2199 O O . ALA D 1 29 ? -29.078 42.596 6.435 1.00 67.09 29 ALA D O 1
ATOM 2201 N N . ASN D 1 30 ? -27.985 41.183 5.071 1.00 72.50 30 ASN D N 1
ATOM 2202 C CA . ASN D 1 30 ? -29.225 40.770 4.411 1.00 80.01 30 ASN D CA 1
ATOM 2203 C C . ASN D 1 30 ? -29.811 39.491 5.022 1.00 77.12 30 ASN D C 1
ATOM 2204 O O . ASN D 1 30 ? -31.018 39.242 4.920 1.00 74.10 30 ASN D O 1
ATOM 2209 N N . LYS D 1 31 ? -28.934 38.705 5.657 1.00 74.14 31 LYS D N 1
ATOM 2210 C CA . LYS D 1 31 ? -29.282 37.447 6.310 1.00 72.94 31 LYS D CA 1
ATOM 2211 C C . LYS D 1 31 ? -28.863 37.499 7.763 1.00 72.59 31 LYS D C 1
ATOM 2212 O O . LYS D 1 31 ? -27.786 37.995 8.060 1.00 80.27 31 LYS D O 1
ATOM 2218 N N . ILE D 1 32 ? -29.713 36.997 8.662 1.00 65.27 32 ILE D N 1
ATOM 2219 C CA . ILE D 1 32 ? -29.328 36.765 10.052 1.00 60.17 32 ILE D CA 1
ATOM 2220 C C . ILE D 1 32 ? -29.640 35.318 10.422 1.00 59.86 32 ILE D C 1
ATOM 2221 O O . ILE D 1 32 ? -30.677 34.772 10.009 1.00 55.37 32 ILE D O 1
ATOM 2226 N N . ILE D 1 33 ? -28.726 34.720 11.190 1.00 55.36 33 ILE D N 1
ATOM 2227 C CA . ILE D 1 33 ? -28.816 33.347 11.647 1.00 56.71 33 ILE D CA 1
ATOM 2228 C C . ILE D 1 33 ? -28.964 33.306 13.159 1.00 57.73 33 ILE D C 1
ATOM 2229 O O . ILE D 1 33 ? -28.055 33.709 13.885 1.00 57.26 33 ILE D O 1
ATOM 2234 N N . ILE D 1 34 ? -30.100 32.807 13.635 1.00 54.10 34 ILE D N 1
ATOM 2235 C CA . ILE D 1 34 ? -30.278 32.574 15.053 1.00 50.36 34 ILE D CA 1
ATOM 2236 C C . ILE D 1 34 ? -30.062 31.072 15.260 1.00 52.06 34 ILE D C 1
ATOM 2237 O O . ILE D 1 34 ? -30.580 30.260 14.496 1.00 57.49 34 ILE D O 1
ATOM 2242 N N . LYS D 1 35 ? -29.318 30.709 16.298 1.00 50.68 35 LYS D N 1
ATOM 2243 C CA . LYS D 1 35 ? -28.847 29.344 16.500 1.00 51.21 35 LYS D CA 1
ATOM 2244 C C . LYS D 1 35 ? -28.995 29.013 17.983 1.00 49.23 35 LYS D C 1
ATOM 2245 O O . LYS D 1 35 ? -28.635 29.825 18.817 1.00 52.99 35 LYS D O 1
ATOM 2251 N N . ALA D 1 36 ? -29.539 27.837 18.314 1.00 47.36 36 ALA D N 1
ATOM 2252 C CA . ALA D 1 36 ? -29.702 27.420 19.704 1.00 44.80 36 ALA D CA 1
ATOM 2253 C C . ALA D 1 36 ? -29.736 25.899 19.843 1.00 46.22 36 ALA D C 1
ATOM 2254 O O . ALA D 1 36 ? -30.018 25.214 18.869 1.00 44.26 36 ALA D O 1
ATOM 2256 N N . ARG D 1 37 ? -29.472 25.396 21.057 1.00 45.64 37 ARG D N 1
ATOM 2257 C CA . ARG D 1 37 ? -29.413 23.963 21.358 1.00 48.27 37 ARG D CA 1
ATOM 2258 C C . ARG D 1 37 ? -30.173 23.694 22.640 1.00 45.30 37 ARG D C 1
ATOM 2259 O O . ARG D 1 37 ? -30.228 24.544 23.521 1.00 41.99 37 ARG D O 1
ATOM 2267 N N . GLY D 1 38 ? -30.713 22.492 22.775 1.00 45.87 38 GLY D N 1
ATOM 2268 C CA . GLY D 1 38 ? -31.300 22.074 24.053 1.00 51.15 38 GLY D CA 1
ATOM 2269 C C . GLY D 1 38 ? -32.560 22.824 24.455 1.00 50.74 38 GLY D C 1
ATOM 2270 O O . GLY D 1 38 ? -33.426 23.090 23.624 1.00 52.84 38 GLY D O 1
ATOM 2271 N N . LYS D 1 39 ? -32.677 23.173 25.728 1.00 53.09 39 LYS D N 1
ATOM 2272 C CA . LYS D 1 39 ? -33.899 23.827 26.172 1.00 54.73 39 LYS D CA 1
ATOM 2273 C C . LYS D 1 39 ? -34.077 25.237 25.592 1.00 50.64 39 LYS D C 1
ATOM 2274 O O . LYS D 1 39 ? -35.211 25.673 25.408 1.00 56.01 39 LYS D O 1
ATOM 2280 N N . THR D 1 40 ? -32.987 25.896 25.199 1.00 51.50 40 THR D N 1
ATOM 2281 C CA . THR D 1 40 ? -33.074 27.263 24.662 1.00 54.04 40 THR D CA 1
ATOM 2282 C C . THR D 1 40 ? -33.634 27.373 23.229 1.00 51.87 40 THR D C 1
ATOM 2283 O O . THR D 1 40 ? -33.903 28.472 22.740 1.00 53.13 40 THR D O 1
ATOM 2287 N N . ILE D 1 41 ? -33.802 26.241 22.554 1.00 52.09 41 ILE D N 1
ATOM 2288 C CA . ILE D 1 41 ? -34.555 26.216 21.303 1.00 47.27 41 ILE D CA 1
ATOM 2289 C C . ILE D 1 41 ? -35.884 26.976 21.423 1.00 47.63 41 ILE D C 1
ATOM 2290 O O . ILE D 1 41 ? -36.284 27.667 20.489 1.00 51.83 41 ILE D O 1
ATOM 2295 N N . SER D 1 42 ? -36.553 26.882 22.566 1.00 48.34 42 SER D N 1
ATOM 2296 C CA . SER D 1 42 ? -37.781 27.638 22.798 1.00 48.67 42 SER D CA 1
ATOM 2297 C C . SER D 1 42 ? -37.508 29.134 22.704 1.00 48.80 42 SER D C 1
ATOM 2298 O O . SER D 1 42 ? -38.244 29.888 22.065 1.00 49.68 42 SER D O 1
ATOM 2301 N N . LYS D 1 43 ? -36.450 29.549 23.376 1.00 47.70 43 LYS D N 1
ATOM 2302 C CA . LYS D 1 43 ? -36.054 30.943 23.429 1.00 49.97 43 LYS D CA 1
ATOM 2303 C C . LYS D 1 43 ? -35.703 31.485 22.032 1.00 52.87 43 LYS D C 1
ATOM 2304 O O . LYS D 1 43 ? -36.076 32.628 21.700 1.00 50.30 43 LYS D O 1
ATOM 2310 N N . ALA D 1 44 ? -35.001 30.682 21.221 1.00 46.08 44 ALA D N 1
ATOM 2311 C CA . ALA D 1 44 ? -34.613 31.118 19.885 1.00 44.39 44 ALA D CA 1
ATOM 2312 C C . ALA D 1 44 ? -35.854 31.402 19.053 1.00 45.76 44 ALA D C 1
ATOM 2313 O O . ALA D 1 44 ? -35.883 32.353 18.269 1.00 45.13 44 ALA D O 1
ATOM 2315 N N . VAL D 1 45 ? -36.878 30.567 19.211 1.00 43.01 45 VAL D N 1
ATOM 2316 C CA . VAL D 1 45 ? -38.120 30.778 18.476 1.00 46.56 45 VAL D CA 1
ATOM 2317 C C . VAL D 1 45 ? -38.809 32.064 18.927 1.00 46.15 45 VAL D C 1
ATOM 2318 O O . VAL D 1 45 ? -39.228 32.854 18.080 1.00 50.47 45 VAL D O 1
ATOM 2322 N N . ASP D 1 46 ? -38.887 32.291 20.239 1.00 43.29 46 ASP D N 1
ATOM 2323 C CA . ASP D 1 46 ? -39.307 33.606 20.781 1.00 49.09 46 ASP D CA 1
ATOM 2324 C C . ASP D 1 46 ? -38.539 34.806 20.197 1.00 52.03 46 ASP D C 1
ATOM 2325 O O . ASP D 1 46 ? -39.175 35.807 19.804 1.00 49.68 46 ASP D O 1
ATOM 2330 N N . VAL D 1 47 ? -37.196 34.703 20.145 1.00 46.71 47 VAL D N 1
ATOM 2331 C CA . VAL D 1 47 ? -36.361 35.779 19.624 1.00 44.38 47 VAL D CA 1
ATOM 2332 C C . VAL D 1 47 ? -36.797 36.109 18.221 1.00 44.18 47 VAL D C 1
ATOM 2333 O O . VAL D 1 47 ? -37.016 37.266 17.914 1.00 51.30 47 VAL D O 1
ATOM 2337 N N . ALA D 1 48 ? -36.914 35.101 17.371 1.00 44.59 48 ALA D N 1
ATOM 2338 C CA . ALA D 1 48 ? -37.383 35.325 15.994 1.00 47.97 48 ALA D CA 1
ATOM 2339 C C . ALA D 1 48 ? -38.825 35.816 15.929 1.00 50.55 48 ALA D C 1
ATOM 2340 O O . ALA D 1 48 ? -39.180 36.561 15.031 1.00 52.83 48 ALA D O 1
ATOM 2342 N N . GLU D 1 49 ? -39.672 35.375 16.845 1.00 48.13 49 GLU D N 1
ATOM 2343 C CA . GLU D 1 49 ? -41.071 35.758 16.742 1.00 51.09 49 GLU D CA 1
ATOM 2344 C C . GLU D 1 49 ? -41.314 37.178 17.258 1.00 51.07 49 GLU D C 1
ATOM 2345 O O . GLU D 1 49 ? -42.041 37.953 16.651 1.00 46.10 49 GLU D O 1
ATOM 2351 N N . ILE D 1 50 ? -40.637 37.551 18.332 1.00 49.40 50 ILE D N 1
ATOM 2352 C CA . ILE D 1 50 ? -40.747 38.925 18.812 1.00 53.78 50 ILE D CA 1
ATOM 2353 C C . ILE D 1 50 ? -40.224 39.885 17.750 1.00 55.80 50 ILE D C 1
ATOM 2354 O O . ILE D 1 50 ? -40.896 40.879 17.414 1.00 53.78 50 ILE D O 1
ATOM 2359 N N . THR D 1 51 ? -39.059 39.545 17.194 1.00 45.66 51 THR D N 1
ATOM 2360 C CA . THR D 1 51 ? -38.440 40.336 16.145 1.00 47.75 51 THR D CA 1
ATOM 2361 C C . THR D 1 51 ? -39.430 40.651 15.036 1.00 48.79 51 THR D C 1
ATOM 2362 O O . THR D 1 51 ? -39.700 41.803 14.759 1.00 57.83 51 THR D O 1
ATOM 2366 N N . ARG D 1 52 ? -39.973 39.640 14.389 1.00 57.19 52 ARG D N 1
ATOM 2367 C CA . ARG D 1 52 ? -40.913 39.895 13.289 1.00 61.54 52 ARG D CA 1
ATOM 2368 C C . ARG D 1 52 ? -42.260 40.501 13.686 1.00 54.36 52 ARG D C 1
ATOM 2369 O O . ARG D 1 52 ? -42.908 41.111 12.856 1.00 62.17 52 ARG D O 1
ATOM 2377 N N . HIS D 1 53 ? -42.663 40.368 14.942 1.00 59.04 53 HIS D N 1
ATOM 2378 C CA . HIS D 1 53 ? -43.943 40.949 15.370 1.00 67.86 53 HIS D CA 1
ATOM 2379 C C . HIS D 1 53 ? -43.895 42.394 15.789 1.00 74.18 53 HIS D C 1
ATOM 2380 O O . HIS D 1 53 ? -44.875 43.116 15.663 1.00 84.26 53 HIS D O 1
ATOM 2387 N N . LYS D 1 54 ? -42.767 42.854 16.295 1.00 73.36 54 LYS D N 1
ATOM 2388 C CA . LYS D 1 54 ? -42.773 44.183 16.852 1.00 66.68 54 LYS D CA 1
ATOM 2389 C C . LYS D 1 54 ? -41.677 45.050 16.305 1.00 64.66 54 LYS D C 1
ATOM 2390 O O . LYS D 1 54 ? -41.847 46.262 16.234 1.00 66.38 54 LYS D O 1
ATOM 2396 N N . PHE D 1 55 ? -40.579 44.438 15.866 1.00 59.42 55 PHE D N 1
ATOM 2397 C CA . PHE D 1 55 ? -39.366 45.197 15.609 1.00 54.68 55 PHE D CA 1
ATOM 2398 C C . PHE D 1 55 ? -38.823 45.209 14.184 1.00 54.91 55 PHE D C 1
ATOM 2399 O O . PHE D 1 55 ? -38.283 46.199 13.757 1.00 60.80 55 PHE D O 1
ATOM 2407 N N . ILE D 1 56 ? -38.949 44.119 13.444 1.00 57.64 56 ILE D N 1
ATOM 2408 C CA . ILE D 1 56 ? -38.687 44.164 12.016 1.00 54.05 56 ILE D CA 1
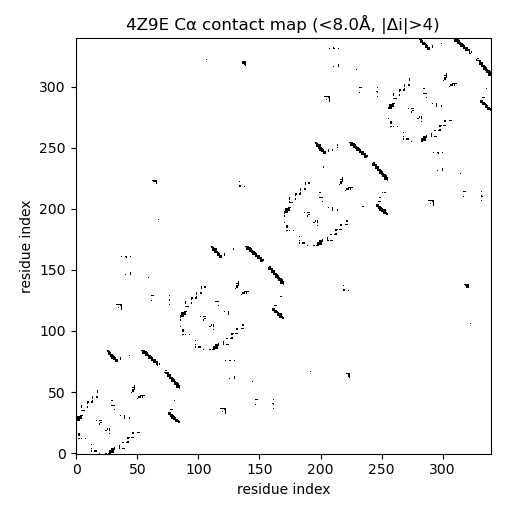ATOM 2409 C C . ILE D 1 56 ? -39.929 43.623 11.284 1.00 55.40 56 ILE D C 1
ATOM 2410 O O . ILE D 1 56 ? -39.944 42.495 10.833 1.00 59.43 56 ILE D O 1
ATOM 2415 N N . PRO D 1 57 ? -40.988 44.433 11.178 1.00 60.25 57 PRO D N 1
ATOM 2416 C CA . PRO D 1 57 ? -42.291 43.923 10.686 1.00 61.92 57 PRO D CA 1
ATOM 2417 C C . PRO D 1 57 ? -42.241 43.264 9.309 1.00 55.55 57 PRO D C 1
ATOM 2418 O O . PRO D 1 57 ? -43.191 42.603 8.918 1.00 64.25 57 PRO D O 1
ATOM 2422 N N . ASP D 1 58 ? -41.123 43.431 8.608 1.00 56.88 58 ASP D N 1
ATOM 2423 C CA . ASP D 1 58 ? -40.897 42.859 7.271 1.00 61.99 58 ASP D CA 1
ATOM 2424 C C . ASP D 1 58 ? -39.924 41.658 7.233 1.00 61.85 58 ASP D C 1
ATOM 2425 O O . ASP D 1 58 ? -39.452 41.266 6.164 1.00 62.87 58 ASP D O 1
ATOM 2430 N N . ALA D 1 59 ? -39.594 41.096 8.388 1.00 64.51 59 ALA D N 1
ATOM 2431 C CA . ALA D 1 59 ? -38.669 39.968 8.429 1.00 65.97 59 ALA D CA 1
ATOM 2432 C C . ALA D 1 59 ? -39.384 38.702 7.987 1.00 61.75 59 ALA D C 1
ATOM 2433 O O . ALA D 1 59 ? -40.530 38.447 8.379 1.00 66.08 59 ALA D O 1
ATOM 2435 N N . LYS D 1 60 ? -38.706 37.931 7.148 1.00 59.73 60 LYS D N 1
ATOM 2436 C CA . LYS D 1 60 ? -39.234 36.662 6.675 1.00 64.80 60 LYS D CA 1
ATOM 2437 C C . LYS D 1 60 ? -38.362 35.485 7.092 1.00 62.01 60 LYS D C 1
ATOM 2438 O O . LYS D 1 60 ? -37.129 35.628 7.252 1.00 60.99 60 LYS D O 1
ATOM 2444 N N . TYR D 1 61 ? -38.993 34.324 7.275 1.00 54.50 61 TYR D N 1
ATOM 2445 C CA . TYR D 1 61 ? -38.223 33.102 7.518 1.00 54.32 61 TYR D CA 1
ATOM 2446 C C . TYR D 1 61 ? -37.609 32.644 6.197 1.00 54.61 61 TYR D C 1
ATOM 2447 O O . TYR D 1 61 ? -38.323 32.286 5.274 1.00 55.80 61 TYR D O 1
ATOM 2456 N N . GLU D 1 62 ? -36.291 32.683 6.077 1.00 56.71 62 GLU D N 1
ATOM 2457 C CA . GLU D 1 62 ? -35.678 32.126 4.865 1.00 63.57 62 GLU D CA 1
ATOM 2458 C C . GLU D 1 62 ? -35.531 30.613 4.963 1.00 63.24 62 GLU D C 1
ATOM 2459 O O . GLU D 1 62 ? -35.868 29.893 4.031 1.00 68.94 62 GLU D O 1
ATOM 2465 N N . GLU D 1 63 ? -35.044 30.134 6.101 1.00 64.69 63 GLU D N 1
ATOM 2466 C CA . GLU D 1 63 ? -34.752 28.712 6.294 1.00 61.83 63 GLU D CA 1
ATOM 2467 C C . GLU D 1 63 ? -34.751 28.346 7.787 1.00 56.46 63 GLU D C 1
ATOM 2468 O O . GLU D 1 63 ? -34.261 29.105 8.629 1.00 54.84 63 GLU D O 1
ATOM 2474 N N . ILE D 1 64 ? -35.308 27.186 8.104 1.00 50.63 64 ILE D N 1
ATOM 2475 C CA . ILE D 1 64 ? -35.281 26.636 9.443 1.00 49.72 64 ILE D CA 1
ATOM 2476 C C . ILE D 1 64 ? -34.702 25.212 9.361 1.00 53.52 64 ILE D C 1
ATOM 2477 O O . ILE D 1 64 ? -35.222 24.365 8.641 1.00 54.45 64 ILE D O 1
ATOM 2482 N N . ARG D 1 65 ? -33.633 24.951 10.098 1.00 51.76 65 ARG D N 1
ATOM 2483 C CA . ARG D 1 65 ? -33.016 23.630 10.087 1.00 52.85 65 ARG D CA 1
ATOM 2484 C C . ARG D 1 65 ? -33.047 23.016 11.469 1.00 50.86 65 ARG D C 1
ATOM 2485 O O . ARG D 1 65 ? -32.824 23.693 12.468 1.00 51.03 65 ARG D O 1
ATOM 2493 N N . LEU D 1 66 ? -33.321 21.725 11.528 1.00 50.70 66 LEU D N 1
ATOM 2494 C CA . LEU D 1 66 ? -33.254 21.014 12.786 1.00 50.80 66 LEU D CA 1
ATOM 2495 C C . LEU D 1 66 ? -32.155 19.948 12.714 1.00 52.33 66 LEU D C 1
ATOM 2496 O O . LEU D 1 66 ? -32.059 19.227 11.734 1.00 55.69 66 LEU D O 1
ATOM 2501 N N . ASP D 1 67 ? -31.322 19.864 13.744 1.00 51.95 67 ASP D N 1
ATOM 2502 C CA . ASP D 1 67 ? -30.228 18.890 13.762 1.00 59.70 67 ASP D CA 1
ATOM 2503 C C . ASP D 1 67 ? -30.096 18.284 15.136 1.00 54.00 67 ASP D C 1
ATOM 2504 O O . ASP D 1 67 ? -30.789 18.661 16.071 1.00 54.36 67 ASP D O 1
ATOM 2509 N N . THR D 1 68 ? -29.185 17.337 15.242 1.00 56.19 68 THR D N 1
ATOM 2510 C CA . THR D 1 68 ? -28.776 16.781 16.508 1.00 55.01 68 THR D CA 1
ATOM 2511 C C . THR D 1 68 ? -27.272 16.877 16.529 1.00 57.08 68 THR D C 1
ATOM 2512 O O . THR D 1 68 ? -26.622 16.531 15.555 1.00 59.82 68 THR D O 1
ATOM 2516 N N . GLU D 1 69 ? -26.722 17.363 17.633 1.00 63.48 69 GLU D N 1
ATOM 2517 C CA . GLU D 1 69 ? -25.268 17.506 17.773 1.00 65.99 69 GLU D CA 1
ATOM 2518 C C . GLU D 1 69 ? -24.750 16.551 18.824 1.00 62.05 69 GLU D C 1
ATOM 2519 O O . GLU D 1 69 ? -25.411 16.327 19.835 1.00 60.78 69 GLU D O 1
ATOM 2525 N N . THR D 1 70 ? -23.583 15.967 18.570 1.00 72.61 70 THR D N 1
ATOM 2526 C CA . THR D 1 70 ? -23.045 14.902 19.436 1.00 80.67 70 THR D CA 1
ATOM 2527 C C . THR D 1 70 ? -22.398 15.493 20.671 1.00 79.44 70 THR D C 1
ATOM 2528 O O . THR D 1 70 ? -21.786 16.559 20.596 1.00 74.03 70 THR D O 1
ATOM 2532 N N . LEU D 1 71 ? -22.565 14.794 21.801 1.00 92.04 71 LEU D N 1
ATOM 2533 C CA . LEU D 1 71 ? -21.997 15.191 23.099 1.00 98.93 71 LEU D CA 1
ATOM 2534 C C . LEU D 1 71 ? -21.260 14.045 23.804 1.00 109.17 71 LEU D C 1
ATOM 2535 O O . LEU D 1 71 ? -21.892 13.176 24.469 1.00 114.86 71 LEU D O 1
ATOM 2540 N N . GLN D 1 72 ? -19.925 14.055 23.644 1.00 109.87 72 GLN D N 1
ATOM 2541 C CA . GLN D 1 72 ? -19.051 13.107 24.342 1.00 113.07 72 GLN D CA 1
ATOM 2542 C C . GLN D 1 72 ? -18.790 13.699 25.725 1.00 109.96 72 GLN D C 1
ATOM 2543 O O . GLN D 1 72 ? -18.024 14.657 25.866 1.00 112.45 72 GLN D O 1
ATOM 2549 N N . GLY D 1 73 ? -19.423 13.128 26.746 1.00 102.11 73 GLY D N 1
ATOM 2550 C CA . GLY D 1 73 ? -20.202 11.913 26.597 1.00 105.85 73 GLY D CA 1
ATOM 2551 C C . GLY D 1 73 ? -19.727 10.815 27.531 1.00 104.79 73 GLY D C 1
ATOM 2552 O O . GLY D 1 73 ? -18.527 10.595 27.703 1.00 105.11 73 GLY D O 1
ATOM 2553 N N . GLU D 1 74 ? -20.690 10.146 28.153 1.00 109.82 74 GLU D N 1
ATOM 2554 C CA . GLU D 1 74 ? -20.449 9.035 29.059 1.00 105.59 74 GLU D CA 1
ATOM 2555 C C . GLU D 1 74 ? -21.586 8.061 28.868 1.00 99.79 74 GLU D C 1
ATOM 2556 O O . GLU D 1 74 ? -22.738 8.480 28.810 1.00 99.36 74 GLU D O 1
ATOM 2562 N N . ARG D 1 75 ? -21.277 6.769 28.762 1.00 91.71 75 ARG D N 1
ATOM 2563 C CA . ARG D 1 75 ? -22.309 5.795 28.405 1.00 87.51 75 ARG D CA 1
ATOM 2564 C C . ARG D 1 75 ? -23.682 6.113 28.993 1.00 89.91 75 ARG D C 1
ATOM 2565 O O . ARG D 1 75 ? -23.830 6.276 30.209 1.00 87.56 75 ARG D O 1
ATOM 2573 N N . GLY D 1 76 ? -24.675 6.191 28.104 1.00 89.46 76 GLY D N 1
ATOM 2574 C CA . GLY D 1 76 ? -26.005 6.659 28.463 1.00 89.06 76 GLY D CA 1
ATOM 2575 C C . GLY D 1 76 ? -26.095 8.174 28.572 1.00 91.89 76 GLY D C 1
ATOM 2576 O O . GLY D 1 76 ? -27.116 8.698 29.005 1.00 97.52 76 GLY D O 1
ATOM 2577 N N . SER D 1 77 ? -25.028 8.883 28.201 1.00 95.24 77 SER D N 1
ATOM 2578 C CA . SER D 1 77 ? -25.076 10.343 28.108 1.00 90.57 77 SER D CA 1
ATOM 2579 C C . SER D 1 77 ? -25.904 10.710 26.886 1.00 90.13 77 SER D C 1
ATOM 2580 O O . SER D 1 77 ? -25.960 9.963 25.898 1.00 88.24 77 SER D O 1
ATOM 2583 N N . SER D 1 78 ? -26.545 11.867 26.959 1.00 84.30 78 SER D N 1
ATOM 2584 C CA . SER D 1 78 ? -27.349 12.346 25.857 1.00 76.26 78 SER D CA 1
ATOM 2585 C C . SER D 1 78 ? -26.541 13.150 24.845 1.00 78.12 78 SER D C 1
ATOM 2586 O O . SER D 1 78 ? -25.381 13.574 25.074 1.00 77.74 78 SER D O 1
ATOM 2589 N N . ASN D 1 79 ? -27.200 13.327 23.707 1.00 71.36 79 ASN D N 1
ATOM 2590 C CA . ASN D 1 79 ? -26.821 14.274 22.704 1.00 64.17 79 ASN D CA 1
ATOM 2591 C C . ASN D 1 79 ? -27.844 15.386 22.779 1.00 61.79 79 ASN D C 1
ATOM 2592 O O . ASN D 1 79 ? -28.775 15.327 23.590 1.00 60.99 79 ASN D O 1
ATOM 2597 N N . VAL D 1 80 ? -27.731 16.377 21.908 1.00 58.43 80 VAL D N 1
ATOM 2598 C CA . VAL D 1 80 ? -28.635 17.510 22.028 1.00 56.25 80 VAL D CA 1
ATOM 2599 C C . VAL D 1 80 ? -29.261 17.960 20.716 1.00 50.41 80 VAL D C 1
ATOM 2600 O O . VAL D 1 80 ? -28.611 17.912 19.668 1.00 49.85 80 VAL D O 1
ATOM 2604 N N . SER D 1 81 ? -30.522 18.386 20.768 1.00 46.02 81 SER D N 1
ATOM 2605 C CA . SER D 1 81 ? -31.155 18.971 19.580 1.00 47.26 81 SER D CA 1
ATOM 2606 C C . SER D 1 81 ? -30.676 20.404 19.321 1.00 45.41 81 SER D C 1
ATOM 2607 O O . SER D 1 81 ? -30.210 21.092 20.225 1.00 44.03 81 SER D O 1
ATOM 2610 N N . SER D 1 82 ? -30.822 20.855 18.078 1.00 46.89 82 SER D N 1
ATOM 2611 C CA . SER D 1 82 ? -30.390 22.187 17.693 1.00 46.13 82 SER D CA 1
ATOM 2612 C C . SER D 1 82 ? -31.283 22.775 16.600 1.00 48.18 82 SER D C 1
ATOM 2613 O O . SER D 1 82 ? -31.877 22.048 15.795 1.00 46.61 82 SER D O 1
ATOM 2616 N N . ILE D 1 83 ? -31.381 24.099 16.588 1.00 45.82 83 ILE D N 1
ATOM 2617 C CA . ILE D 1 83 ? -32.147 24.797 15.578 1.00 45.52 83 ILE D CA 1
ATOM 2618 C C . ILE D 1 83 ? -31.280 25.912 15.033 1.00 47.30 83 ILE D C 1
ATOM 2619 O O . ILE D 1 83 ? -30.448 26.482 15.751 1.00 45.31 83 ILE D O 1
ATOM 2624 N N . GLU D 1 84 ? -31.473 26.189 13.749 1.00 47.63 84 GLU D N 1
ATOM 2625 C CA . GLU D 1 84 ? -30.808 27.272 13.077 1.00 51.56 84 GLU D CA 1
ATOM 2626 C C . GLU D 1 84 ? -31.921 27.926 12.288 1.00 48.20 84 GLU D C 1
ATOM 2627 O O . GLU D 1 84 ? -32.569 27.269 11.457 1.00 47.90 84 GLU D O 1
ATOM 2633 N N . ILE D 1 85 ? -32.166 29.206 12.587 1.00 47.75 85 ILE D N 1
ATOM 2634 C CA . ILE D 1 85 ? -33.193 30.001 11.917 1.00 48.81 85 ILE D CA 1
ATOM 2635 C C . ILE D 1 85 ? -32.586 31.155 11.116 1.00 50.52 85 ILE D C 1
ATOM 2636 O O . ILE D 1 85 ? -31.873 32.013 11.669 1.00 58.57 85 ILE D O 1
ATOM 2641 N N . THR D 1 86 ? -32.881 31.191 9.822 1.00 51.71 86 THR D N 1
ATOM 2642 C CA . THR D 1 86 ? -32.388 32.256 8.950 1.00 56.02 86 THR D CA 1
ATOM 2643 C C . THR D 1 86 ? -33.470 33.283 8.650 1.00 53.72 86 THR D C 1
ATOM 2644 O O . THR D 1 86 ? -34.520 32.940 8.114 1.00 56.67 86 THR D O 1
ATOM 2648 N N . LEU D 1 87 ? -33.202 34.546 8.966 1.00 55.18 87 LEU D N 1
ATOM 2649 C CA . LEU D 1 87 ? -34.119 35.622 8.598 1.00 56.20 87 LEU D CA 1
ATOM 2650 C C . LEU D 1 87 ? -33.570 36.535 7.514 1.00 57.46 87 LEU D C 1
ATOM 2651 O O . LEU D 1 87 ? -32.349 36.740 7.412 1.00 61.74 87 LEU D O 1
ATOM 2656 N N . SER D 1 88 ? -34.469 37.082 6.704 1.00 57.44 88 SER D N 1
ATOM 2657 C CA . SER D 1 88 ? -34.133 38.252 5.887 1.00 64.03 88 SER D CA 1
ATOM 2658 C C . SER D 1 88 ? -35.306 39.205 5.640 1.00 70.10 88 SER D C 1
ATOM 2659 O O . SER D 1 88 ? -36.448 38.912 6.019 1.00 60.41 88 SER D O 1
ATOM 2662 N N . ARG D 1 89 ? -34.987 40.328 4.986 1.00 76.69 89 ARG D N 1
ATOM 2663 C CA . ARG D 1 89 ? -35.935 41.348 4.517 1.00 75.92 89 ARG D CA 1
ATOM 2664 C C . ARG D 1 89 ? -37.069 40.758 3.670 1.00 81.93 89 ARG D C 1
ATOM 2665 O O . ARG D 1 89 ? -37.844 41.496 3.043 1.00 65.57 89 ARG D O 1
#

Solvent-accessible surface area: 19084 Å² total; per-residue (Å²): 104,94,10,144,8,23,168,129,99,33,102,69,21,6,118,32,0,29,66,56,21,104,115,136,33,108,75,0,33,0,32,4,131,18,166,15,0,17,40,0,0,49,0,0,5,34,0,55,100,128,96,18,109,71,8,103,33,76,82,25,107,5,49,17,47,26,84,172,58,143,248,74,54,86,61,29,6,1,0,33,0,10,0,7,188,117,97,13,128,6,25,173,126,91,32,101,76,19,3,122,40,0,15,59,44,1,66,111,133,23,118,117,0,26,0,60,8,96,22,141,11,0,14,38,0,0,47,0,0,4,54,0,63,21,87,84,5,21,34,2,98,37,109,101,28,95,0,60,34,40,93,80,173,28,189,228,54,105,38,104,43,6,7,1,59,0,6,0,15,133,119,66,14,128,7,22,159,128,91,32,99,74,18,2,120,41,0,16,59,50,8,102,112,133,26,117,122,0,34,0,78,7,117,22,135,8,0,4,30,0,0,47,0,0,4,54,0,46,17,95,81,2,17,34,1,108,38,113,82,26,146,14,69,40,63,96,59,169,25,186,229,57,100,45,98,38,6,15,2,37,0,11,0,14,133,126,70,11,148,8,23,169,131,100,32,110,67,22,5,119,33,0,33,61,57,22,103,116,123,38,97,92,0,33,0,42,4,116,20,113,17,0,15,40,0,0,47,0,0,3,44,0,56,91,150,97,22,111,74,1,112,53,88,92,28,96,7,43,16,38,19,80,147,33,138,244,82,60,86,65,29,7,2,1,41,0,13,0,12,199

InterPro domains:
  IPR002775 DNA/RNA-binding protein Alba-like [PF01918] (5-66)
  IPR013795 DNA/RNA-binding protein Alba [MF_01122] (2-89)
  IPR013795 DNA/RNA-binding prot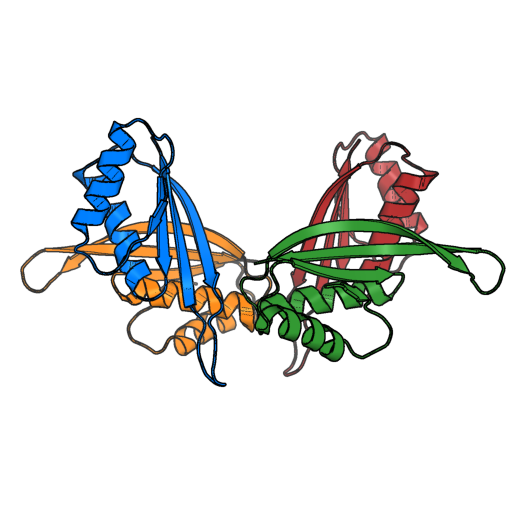ein Alba [PIRSF028732] (1-89)
  IPR013795 DNA/RNA-binding protein Alba [TIGR00285] (4-88)
  IPR036882 Alba-like domain superfamily [G3DSA:3.30.110.20] (1-89)
  IPR036882 Alba-like domain superfamily [SSF82704] (1-89)

Nearest PDB structures (foldseek):
  4z9e-assembly1_B  TM=9.423E-01  e=2.404E-15  Thermoplasma volcanium GSS1
  3toe-assembly1_B  TM=9.267E-01  e=1.339E-11  Methanothermobacter thermautotrophicus str. Delta H
  1nfh-assembly1_B-2  TM=9.471E-01  e=3.414E-11  Archaeoglobus fulgidus
  2bky-assembly1_A  TM=9.361E-01  e=7.616E-11  Saccharolobus solfataricus P2
  8xaq-assembly1_B  TM=9.152E-01  e=3.220E-09  Sulfolobus acidocaldarius DSM 639

Organism: Thermoplasma volcanium (strain ATCC 51530 / DSM 4299 / JCM 9571 / NBRC 15438 / GSS1) (NCBI:txid273116)

Foldseek 3Di:
DEAEDDDDDLVVSLVVVLVVVVVPDFKYKYKYKAPCVVSSVVSVVCNCPPNVVPKDWPDKDKDWADDDDDVVDDTIIMMITMIGD/DEAEDDDDDLVVLLVVVLVVVVVPDFKYKYKYKAPCVVSSVVSVVCNCPPHVVPKDFPDKDKDWDWDQDPPGIDIIIMIITMIGD/DEAEDDDDDLVVSLVVVLVCVVVPDFKYKYKYKAPCVVSSVVSVVCNCVPHVVPKDFPDKDKDWDWDQDPPGIDIIIMMITMIGD/DEAEDDDDDLVVSLVVVLVVCVVPDFKYKYKYKAPCVVSSVVSVVCNCPPNVVPKDWPDKDKDWADDDDDVVDDTMIMIITMIGD